Protein AF-A0A7S1LMQ5-F1 (afdb_monomer_lite)

Radius of gyration: 25.37 Å; chains: 1; bounding box: 53×49×95 Å

InterPro domains:
  IPR012317 Poly(ADP-ribose) polymerase, catalytic domain [PF00644] (35-179)

pLDDT: mean 70.37, std 22.54, range [26.98, 98.19]

Organism: Neobodo designis (NCBI:txid312471)

Secondary structure (DSSP, 8-state):
-PPPPPHHHHHHHHHHHHSSPPPPPEEEEPPTTSHHHHHHHHHHHSS---TT-EEEEEEEEEEEE-HHHHHHHHHHHHHHGGG--EEEEEEE-TTHHHHHHS--B-TT-B-TTSSBP--SBEEEETTEEEEEEES-HHHHHHHHHTT-SS--SEEEEEEEEEE--SEEE--S--TT--HHHHHHTTT--EEEE--TT--EEEES-GGGEEEEEEEEEEEEE---HHHHHHHHHHS-SSSS-S--PPP-SHHHHHHHHHHHHHTHHHHS-SS-TTS-SS-SSSSTTTTS-PPP------

Structure (mmCIF, N/CA/C/O backbone):
data_AF-A0A7S1LMQ5-F1
#
_entry.id   AF-A0A7S1LMQ5-F1
#
loop_
_atom_site.group_PDB
_atom_site.id
_atom_site.type_symbol
_atom_site.label_atom_id
_atom_site.label_alt_id
_atom_site.label_comp_id
_atom_site.label_asym_id
_atom_site.label_entity_id
_atom_site.label_seq_id
_atom_site.pdbx_PDB_ins_code
_atom_site.Cartn_x
_atom_site.Cartn_y
_atom_site.Cartn_z
_atom_site.occupancy
_atom_site.B_iso_or_equiv
_atom_site.auth_seq_id
_atom_site.auth_comp_id
_atom_site.auth_asym_id
_atom_site.auth_atom_id
_atom_site.pdbx_PDB_model_num
ATOM 1 N N . PRO A 1 1 ? -25.840 6.353 41.356 1.00 46.09 1 PRO A N 1
ATOM 2 C CA . PRO A 1 1 ? -24.401 6.680 41.516 1.00 46.09 1 PRO A CA 1
ATOM 3 C C . PRO A 1 1 ? -23.498 5.458 41.260 1.00 46.09 1 PRO A C 1
ATOM 5 O O . PRO A 1 1 ? -23.527 4.500 42.027 1.00 46.09 1 PRO A O 1
ATOM 8 N N . ALA A 1 2 ? -22.732 5.463 40.163 1.00 43.09 2 ALA A N 1
ATOM 9 C CA . ALA A 1 2 ? -21.772 4.396 39.870 1.00 43.09 2 ALA A CA 1
ATOM 10 C C . ALA A 1 2 ? -20.616 4.442 40.887 1.00 43.09 2 ALA A C 1
ATOM 12 O O . ALA A 1 2 ? -19.969 5.480 41.045 1.00 43.09 2 ALA A O 1
ATOM 13 N N . LYS A 1 3 ? -20.386 3.337 41.612 1.00 59.78 3 LYS A N 1
ATOM 14 C CA . LYS A 1 3 ? -19.276 3.212 42.569 1.00 59.78 3 LYS A CA 1
ATOM 15 C C . LYS A 1 3 ? -17.955 3.406 41.820 1.00 59.78 3 LYS A C 1
ATOM 17 O O . LYS A 1 3 ? -17.703 2.718 40.833 1.00 59.78 3 LYS A O 1
ATOM 22 N N . ARG A 1 4 ? -17.126 4.349 42.280 1.00 60.59 4 ARG A N 1
ATOM 23 C CA . ARG A 1 4 ? -15.774 4.543 41.738 1.00 60.59 4 ARG A CA 1
ATOM 24 C C . ARG A 1 4 ? -14.973 3.249 41.942 1.00 60.59 4 ARG A C 1
ATOM 26 O O . ARG A 1 4 ? -15.054 2.680 43.032 1.00 60.59 4 ARG A O 1
ATOM 33 N N . PRO A 1 5 ? -14.238 2.772 40.925 1.00 61.25 5 PRO A N 1
ATOM 34 C CA . PRO A 1 5 ? -13.405 1.587 41.072 1.00 61.25 5 PRO A CA 1
ATOM 35 C C . PRO A 1 5 ? -12.338 1.834 42.141 1.00 61.25 5 PRO A C 1
ATOM 37 O O . PRO A 1 5 ? -11.784 2.931 42.239 1.00 61.25 5 PRO A O 1
ATOM 40 N N . THR A 1 6 ? -12.079 0.816 42.959 1.00 84.38 6 THR A N 1
ATOM 41 C CA . THR A 1 6 ? -11.032 0.869 43.977 1.00 84.38 6 THR A CA 1
ATOM 42 C C . THR A 1 6 ? -9.658 0.911 43.312 1.00 84.38 6 THR A C 1
ATOM 44 O O . THR A 1 6 ? -9.452 0.380 42.220 1.00 84.38 6 THR A O 1
ATOM 47 N N . MET A 1 7 ? -8.708 1.556 43.982 1.00 65.44 7 MET A N 1
ATOM 48 C CA . MET A 1 7 ? -7.317 1.702 43.539 1.00 65.44 7 MET A CA 1
ATOM 49 C C . MET A 1 7 ? -6.667 0.331 43.248 1.00 65.44 7 MET A C 1
ATOM 51 O O . MET A 1 7 ? -5.965 0.174 42.253 1.00 65.44 7 MET A O 1
ATOM 55 N N . GLU A 1 8 ? -7.013 -0.697 44.031 1.00 69.38 8 GLU A N 1
ATOM 56 C CA . GLU A 1 8 ? -6.634 -2.098 43.784 1.00 69.38 8 GLU A CA 1
ATOM 57 C C . GLU A 1 8 ? -7.205 -2.672 42.484 1.00 69.38 8 GLU A C 1
ATOM 59 O O . GLU A 1 8 ? -6.487 -3.353 41.761 1.00 69.38 8 GLU A O 1
ATOM 64 N N . ALA A 1 9 ? -8.463 -2.380 42.137 1.00 72.12 9 ALA A N 1
ATOM 65 C CA . ALA A 1 9 ? -9.062 -2.850 40.886 1.00 72.12 9 ALA A CA 1
ATOM 66 C C . ALA A 1 9 ? -8.425 -2.184 39.652 1.00 72.12 9 ALA A C 1
ATOM 68 O O . ALA A 1 9 ? -8.357 -2.786 38.577 1.00 72.12 9 ALA A O 1
ATOM 69 N N . VAL A 1 10 ? -7.939 -0.947 39.806 1.00 69.88 10 VAL A N 1
ATOM 70 C CA . VAL A 1 10 ? -7.162 -0.244 38.776 1.00 69.88 10 VAL A CA 1
ATOM 71 C C . VAL A 1 10 ? -5.779 -0.878 38.632 1.00 69.88 10 VAL A C 1
ATOM 73 O O . VAL A 1 10 ? -5.380 -1.204 37.515 1.00 69.88 10 VAL A O 1
ATOM 76 N N . LEU A 1 11 ? -5.086 -1.127 39.745 1.00 59.28 11 LEU A N 1
ATOM 77 C CA . LEU A 1 11 ? -3.779 -1.786 39.761 1.00 59.28 11 LEU A CA 1
ATOM 78 C C . LEU A 1 11 ? -3.842 -3.200 39.176 1.00 59.28 11 LEU A C 1
ATOM 80 O O . LEU A 1 11 ? -3.082 -3.492 38.266 1.00 59.28 11 LEU A O 1
ATOM 84 N N . LEU A 1 12 ? -4.802 -4.037 39.576 1.00 60.75 12 LEU A N 1
ATOM 85 C CA . LEU A 1 12 ? -4.991 -5.385 39.019 1.00 60.75 12 LEU A CA 1
ATOM 86 C C . LEU A 1 12 ? -5.234 -5.381 37.503 1.00 60.75 12 LEU A C 1
ATOM 88 O O . LEU A 1 12 ? -4.709 -6.241 36.798 1.00 60.75 12 LEU A O 1
ATOM 92 N N . ARG A 1 13 ? -5.980 -4.400 36.976 1.00 59.75 13 ARG A N 1
ATOM 93 C CA . ARG A 1 13 ? -6.154 -4.232 35.523 1.00 59.75 13 ARG A CA 1
ATOM 94 C C . ARG A 1 13 ? -4.865 -3.808 34.827 1.00 59.75 13 ARG A C 1
ATOM 96 O O . ARG A 1 13 ? -4.583 -4.310 33.744 1.00 59.75 13 ARG A O 1
ATOM 103 N N . LEU A 1 14 ? -4.091 -2.909 35.428 1.00 52.38 14 LEU A N 1
ATOM 104 C CA . LEU A 1 14 ? -2.810 -2.467 34.874 1.00 52.38 14 LEU A CA 1
ATOM 105 C C . LEU A 1 14 ? -1.768 -3.594 34.895 1.00 52.38 14 LEU A C 1
ATOM 107 O O . LEU A 1 14 ? -1.057 -3.772 33.911 1.00 52.38 14 LEU A O 1
ATOM 111 N N . THR A 1 15 ? -1.731 -4.413 35.948 1.00 53.62 15 THR A N 1
ATOM 112 C CA . THR A 1 15 ? -0.834 -5.575 36.041 1.00 53.62 15 THR A CA 1
ATOM 113 C C . THR A 1 15 ? -1.250 -6.695 35.080 1.00 53.62 15 THR A C 1
ATOM 115 O O . THR A 1 15 ? -0.391 -7.310 34.454 1.00 53.62 15 THR A O 1
ATOM 118 N N . ALA A 1 16 ? -2.557 -6.913 34.877 1.00 54.41 16 ALA A N 1
ATOM 119 C CA . ALA A 1 16 ? -3.065 -7.840 33.859 1.00 54.41 16 ALA A CA 1
ATOM 120 C C . ALA A 1 16 ? -2.738 -7.384 32.422 1.00 54.41 16 ALA A C 1
ATOM 122 O O . ALA A 1 16 ? -2.493 -8.220 31.556 1.00 54.41 16 ALA A O 1
ATOM 123 N N . LEU A 1 17 ? -2.678 -6.070 32.176 1.00 53.47 17 LEU A N 1
ATOM 124 C CA . LEU A 1 17 ? -2.230 -5.487 30.904 1.00 53.47 17 LEU A CA 1
ATOM 125 C C . LEU A 1 17 ? -0.699 -5.520 30.736 1.00 53.47 17 LEU A C 1
ATOM 127 O O . LEU A 1 17 ? -0.212 -5.583 29.611 1.00 53.47 17 LEU A O 1
ATOM 131 N N . ALA A 1 18 ? 0.063 -5.501 31.833 1.00 48.66 18 ALA A N 1
ATOM 132 C CA . ALA A 1 18 ? 1.525 -5.566 31.813 1.00 48.66 18 ALA A CA 1
ATOM 133 C C . ALA A 1 18 ? 2.074 -6.989 31.574 1.00 48.66 18 ALA A C 1
ATOM 135 O O . ALA A 1 18 ? 3.212 -7.137 31.135 1.00 48.66 18 ALA A O 1
ATOM 136 N N . GLY A 1 19 ? 1.274 -8.030 31.841 1.00 44.53 19 GLY A N 1
ATOM 137 C CA . GLY A 1 19 ? 1.645 -9.439 31.645 1.00 44.53 19 GLY A CA 1
ATOM 138 C C . GLY A 1 19 ? 1.408 -9.990 30.233 1.00 44.53 19 GLY A C 1
ATOM 139 O O . GLY A 1 19 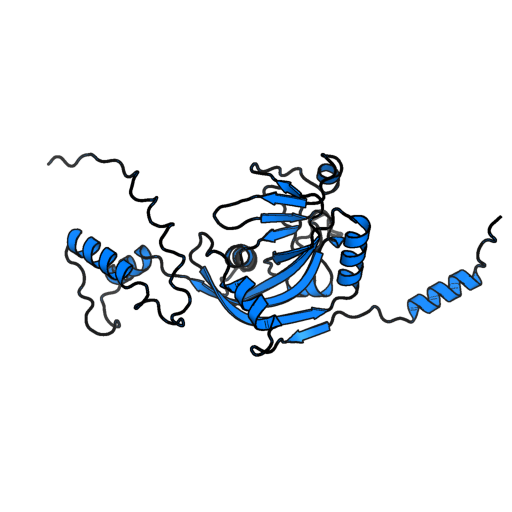? 1.913 -11.059 29.897 1.00 44.53 19 GLY A O 1
ATOM 140 N N . THR A 1 20 ? 0.668 -9.281 29.379 1.00 52.53 20 THR A N 1
ATOM 141 C CA . THR A 1 20 ? 0.513 -9.661 27.971 1.00 52.53 20 THR A CA 1
ATOM 142 C C . THR A 1 20 ? 1.670 -9.076 27.174 1.00 52.53 20 THR A C 1
ATOM 144 O O . THR A 1 20 ? 1.696 -7.868 26.938 1.00 52.53 20 THR A O 1
ATOM 147 N N . GLN A 1 21 ? 2.630 -9.910 26.748 1.00 53.22 21 GLN A N 1
ATOM 148 C CA . GLN A 1 21 ? 3.573 -9.510 25.697 1.00 53.22 21 GLN A CA 1
ATOM 149 C C . GLN A 1 21 ? 2.766 -8.873 24.563 1.00 53.22 21 GLN A C 1
ATOM 151 O O . GLN A 1 21 ? 1.827 -9.489 24.054 1.00 53.22 21 GLN A O 1
ATOM 156 N N . ALA A 1 22 ? 3.100 -7.628 24.213 1.00 59.66 22 ALA A N 1
ATOM 157 C CA . ALA A 1 22 ? 2.435 -6.932 23.125 1.00 59.66 22 ALA A CA 1
ATOM 158 C C . ALA A 1 22 ? 2.446 -7.845 21.887 1.00 59.66 22 ALA A C 1
ATOM 160 O O . ALA A 1 22 ? 3.495 -8.415 21.564 1.00 59.66 22 ALA A O 1
ATOM 161 N N . PRO A 1 23 ? 1.295 -8.044 21.229 1.00 71.56 23 PRO A N 1
ATOM 162 C CA . PRO A 1 23 ? 1.184 -9.063 20.204 1.00 71.56 23 PRO A CA 1
ATOM 163 C C . PRO A 1 23 ? 2.127 -8.707 19.043 1.00 71.56 23 PRO A C 1
ATOM 165 O O . PRO A 1 23 ? 2.087 -7.604 18.494 1.00 71.56 23 PRO A O 1
ATOM 168 N N . LYS A 1 24 ? 3.055 -9.624 18.751 1.00 87.06 24 LYS A N 1
ATOM 169 C CA . LYS A 1 24 ? 4.201 -9.396 17.863 1.00 87.06 24 LYS A CA 1
ATOM 170 C C . LYS A 1 24 ? 3.791 -9.571 16.402 1.00 87.06 24 LYS A C 1
ATOM 172 O O . LYS A 1 24 ? 3.117 -10.539 16.066 1.00 87.06 24 LYS A O 1
ATOM 177 N N . THR A 1 25 ? 4.254 -8.675 15.532 1.00 91.94 25 THR A N 1
ATOM 178 C CA . THR A 1 25 ? 4.094 -8.820 14.079 1.00 91.94 25 THR A CA 1
ATOM 179 C C . THR A 1 25 ? 4.784 -10.088 13.589 1.00 91.94 25 THR A C 1
ATOM 181 O O . THR A 1 25 ? 5.962 -10.309 13.894 1.00 91.94 25 THR A O 1
ATOM 184 N N . THR A 1 26 ? 4.070 -10.901 12.814 1.00 94.69 26 THR A N 1
ATOM 185 C CA . THR A 1 26 ? 4.614 -12.118 12.201 1.00 94.69 26 THR A CA 1
ATOM 186 C C . THR A 1 26 ? 4.707 -11.984 10.686 1.00 94.69 26 THR A C 1
ATOM 188 O O . THR A 1 26 ? 4.007 -11.180 10.064 1.00 94.69 26 THR A O 1
ATOM 191 N N . PHE A 1 27 ? 5.620 -12.761 10.108 1.00 93.88 27 PHE A N 1
ATOM 192 C CA . PHE A 1 27 ? 5.926 -12.760 8.687 1.00 93.88 27 PHE A CA 1
ATOM 193 C C . PHE A 1 27 ? 5.977 -14.197 8.179 1.00 93.88 27 PHE A C 1
ATOM 195 O O . PHE A 1 27 ? 6.671 -15.029 8.767 1.00 93.88 27 PHE A O 1
ATOM 202 N N . SER A 1 28 ? 5.288 -14.486 7.079 1.00 93.06 28 SER A N 1
ATOM 203 C CA . SER A 1 28 ? 5.320 -15.802 6.436 1.00 93.06 28 SER A CA 1
ATOM 204 C C . SER A 1 28 ? 5.440 -15.664 4.923 1.00 93.06 28 SER A C 1
ATOM 206 O O . SER A 1 28 ? 4.815 -14.801 4.314 1.00 93.06 28 SER A O 1
ATOM 208 N N . MET A 1 29 ? 6.282 -16.484 4.299 1.00 94.56 29 MET A N 1
ATOM 209 C CA . MET A 1 29 ? 6.398 -16.503 2.840 1.00 94.56 29 MET A CA 1
ATOM 210 C C . MET A 1 29 ? 5.205 -17.240 2.238 1.00 94.56 29 MET A C 1
ATOM 212 O O . MET A 1 29 ? 4.867 -18.328 2.698 1.00 94.56 29 MET A O 1
ATOM 216 N N . LEU A 1 30 ? 4.596 -16.655 1.208 1.00 85.94 30 LEU A N 1
ATOM 217 C CA . LEU A 1 30 ? 3.584 -17.334 0.405 1.00 85.94 30 LEU A CA 1
ATOM 218 C C . LEU A 1 30 ? 4.258 -18.247 -0.621 1.00 85.94 30 LEU A C 1
ATOM 220 O O . LEU A 1 30 ? 5.256 -17.862 -1.241 1.00 85.94 30 LEU A O 1
ATOM 224 N N . SER A 1 31 ? 3.691 -19.435 -0.821 1.00 91.06 31 SER A N 1
ATOM 225 C CA . SER A 1 31 ? 4.121 -20.338 -1.883 1.00 91.06 31 SER A CA 1
ATOM 226 C C . SER A 1 31 ? 3.577 -19.854 -3.231 1.00 91.06 31 SER A C 1
ATOM 228 O O . SER A 1 31 ? 2.415 -19.455 -3.306 1.00 91.06 31 SER A O 1
ATOM 230 N N . PRO A 1 32 ? 4.341 -19.954 -4.334 1.00 89.12 32 PRO A N 1
ATOM 231 C CA . PRO A 1 32 ? 3.824 -19.684 -5.678 1.00 89.12 32 PRO A CA 1
ATOM 232 C C . PRO A 1 32 ? 2.610 -20.537 -6.082 1.00 89.12 32 PRO A C 1
ATOM 234 O O . PRO A 1 32 ? 1.878 -20.160 -6.993 1.00 89.12 32 PRO A O 1
ATOM 237 N N . SER A 1 33 ? 2.394 -21.681 -5.421 1.00 87.62 33 SER A N 1
ATOM 238 C CA . SER A 1 33 ? 1.212 -22.531 -5.615 1.00 87.62 33 SER A CA 1
ATOM 239 C C . SER A 1 33 ? -0.051 -22.005 -4.924 1.00 87.62 33 SER A C 1
ATOM 241 O O . SER A 1 33 ? -1.139 -22.508 -5.198 1.00 87.62 33 SER A O 1
ATOM 243 N N . ASP A 1 34 ? 0.072 -21.037 -4.013 1.00 93.12 34 ASP A N 1
ATOM 244 C CA . ASP A 1 34 ? -1.056 -20.524 -3.239 1.00 93.12 34 ASP A CA 1
ATOM 245 C C . ASP A 1 34 ? -1.931 -19.613 -4.108 1.00 93.12 34 ASP A C 1
ATOM 247 O O . ASP A 1 34 ? -1.443 -18.723 -4.809 1.00 93.12 34 ASP A O 1
ATOM 251 N N . ALA A 1 35 ? -3.254 -19.767 -4.016 1.00 95.00 35 ALA A N 1
ATOM 252 C CA . ALA A 1 35 ? -4.190 -18.895 -4.731 1.00 95.00 35 ALA A CA 1
ATOM 253 C C . ALA A 1 35 ? -4.004 -17.411 -4.348 1.00 95.00 35 ALA A C 1
ATOM 255 O O . ALA A 1 35 ? -4.074 -16.531 -5.206 1.00 95.00 35 ALA A O 1
ATOM 256 N N . GLU A 1 36 ? -3.692 -17.154 -3.072 1.00 95.38 36 GLU A N 1
ATOM 257 C CA . GLU A 1 36 ? -3.373 -15.825 -2.535 1.00 95.38 36 GLU A CA 1
ATOM 258 C C . GLU A 1 36 ? -2.120 -15.232 -3.206 1.00 95.38 36 GLU A C 1
ATOM 260 O O . GLU A 1 36 ? -2.108 -14.052 -3.557 1.00 95.38 36 GLU A O 1
ATOM 265 N N . TYR A 1 37 ? -1.091 -16.050 -3.470 1.00 94.00 37 TYR A N 1
ATOM 266 C CA . TYR A 1 37 ? 0.090 -15.614 -4.219 1.00 94.00 37 TYR A CA 1
ATOM 267 C C . TYR A 1 37 ? -0.288 -15.214 -5.647 1.00 94.00 37 TYR A C 1
ATOM 269 O O . TYR A 1 37 ? 0.108 -14.144 -6.109 1.00 94.00 37 TYR A O 1
ATOM 277 N N . ALA A 1 38 ? -1.069 -16.043 -6.347 1.00 91.62 38 ALA A N 1
ATOM 278 C CA . ALA A 1 38 ? -1.467 -15.782 -7.730 1.00 91.62 38 ALA A CA 1
ATOM 279 C C . ALA A 1 38 ? -2.306 -14.497 -7.872 1.00 91.62 38 ALA A C 1
ATOM 281 O O . ALA A 1 38 ? -2.113 -13.732 -8.819 1.00 91.62 38 ALA A O 1
ATOM 282 N N . GLU A 1 39 ? -3.209 -14.229 -6.925 1.00 93.88 39 GLU A N 1
ATOM 283 C CA . GLU A 1 39 ? -3.986 -12.984 -6.874 1.00 93.88 39 GLU A CA 1
ATOM 284 C C . GLU A 1 39 ? -3.075 -11.761 -6.713 1.00 93.88 39 GLU A C 1
ATOM 286 O O . GLU A 1 39 ? -3.154 -10.818 -7.503 1.00 93.88 39 GLU A O 1
ATOM 291 N N . LEU A 1 40 ? -2.169 -11.789 -5.732 1.00 93.56 40 LEU A N 1
ATOM 292 C CA . LEU A 1 40 ? -1.247 -10.683 -5.466 1.00 93.56 40 LEU A CA 1
ATOM 293 C C . LEU A 1 40 ? -0.258 -10.476 -6.611 1.00 93.56 40 LEU A C 1
ATOM 295 O O . LEU A 1 40 ? 0.055 -9.340 -6.965 1.00 93.56 40 LEU A O 1
ATOM 299 N N . HIS A 1 41 ? 0.197 -11.562 -7.231 1.00 91.19 41 HIS A N 1
ATOM 300 C CA . HIS A 1 41 ? 1.031 -11.494 -8.417 1.00 91.19 41 HIS A CA 1
ATOM 301 C C . HIS A 1 41 ? 0.294 -10.793 -9.566 1.00 91.19 41 HIS A C 1
ATOM 303 O O . HIS A 1 41 ? 0.865 -9.897 -10.184 1.00 91.19 41 HIS A O 1
ATOM 309 N N . ARG A 1 42 ? -0.985 -11.116 -9.822 1.00 90.31 42 ARG A N 1
ATOM 310 C CA . ARG A 1 42 ? -1.794 -10.386 -10.817 1.00 90.31 42 ARG A CA 1
ATOM 311 C C . ARG A 1 42 ? -2.009 -8.926 -10.437 1.00 90.31 42 ARG A C 1
ATOM 313 O O . ARG A 1 42 ? -1.905 -8.076 -11.309 1.00 90.31 42 ARG A O 1
ATOM 320 N N . LEU A 1 43 ? -2.260 -8.617 -9.167 1.00 89.81 43 LEU A N 1
ATOM 321 C CA . LEU A 1 43 ? -2.402 -7.231 -8.710 1.00 89.81 43 LEU A CA 1
ATOM 322 C C . LEU A 1 43 ? -1.134 -6.408 -8.999 1.00 89.81 43 LEU A C 1
ATOM 324 O O . LEU A 1 43 ? -1.218 -5.255 -9.414 1.00 89.81 43 LEU A O 1
ATOM 328 N N . VAL A 1 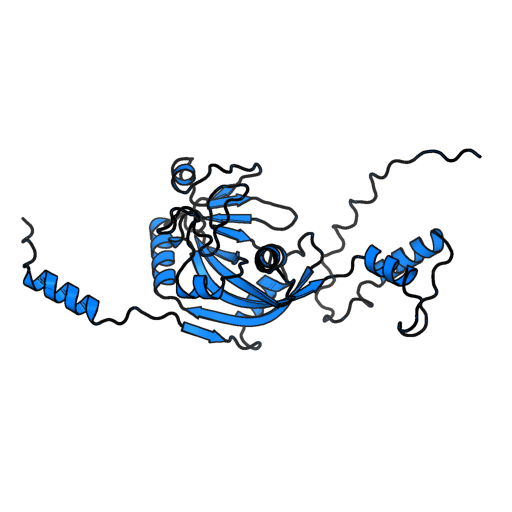44 ? 0.043 -6.999 -8.782 1.00 88.44 44 VAL A N 1
ATOM 329 C CA . VAL A 1 44 ? 1.333 -6.313 -8.937 1.00 88.44 44 VAL A CA 1
ATOM 330 C C . VAL A 1 44 ? 1.796 -6.268 -10.395 1.00 88.44 44 VAL A C 1
ATOM 332 O O . VAL A 1 44 ? 2.340 -5.259 -10.832 1.00 88.44 44 VAL A O 1
ATOM 335 N N . VAL A 1 45 ? 1.605 -7.344 -11.159 1.00 84.56 45 VAL A N 1
ATOM 336 C CA . VAL A 1 45 ? 2.119 -7.459 -12.536 1.00 84.56 45 VAL A CA 1
ATOM 337 C C . VAL A 1 45 ? 1.085 -7.045 -13.581 1.00 84.56 45 VAL A C 1
ATOM 339 O O . VAL A 1 45 ? 1.459 -6.461 -14.592 1.00 84.56 45 VAL A O 1
ATOM 342 N N . GLY A 1 46 ? -0.198 -7.310 -13.334 1.00 70.38 46 GLY A N 1
ATOM 343 C CA . GLY A 1 46 ? -1.308 -7.029 -14.251 1.00 70.38 46 GLY A CA 1
ATOM 344 C C . GLY A 1 46 ? -1.841 -5.595 -14.188 1.00 70.38 46 GLY A C 1
ATOM 345 O O . GLY A 1 46 ? -2.764 -5.252 -14.921 1.00 70.38 46 GLY A O 1
ATOM 346 N N . GLY A 1 47 ? -1.286 -4.744 -13.320 1.00 64.06 47 GLY A N 1
ATOM 347 C CA . GLY A 1 47 ? -1.592 -3.315 -13.326 1.00 64.06 47 GLY A CA 1
ATOM 348 C C . GLY A 1 47 ? -1.140 -2.644 -14.629 1.00 64.06 47 GLY A C 1
ATOM 349 O O . GLY A 1 47 ? -0.200 -3.097 -15.282 1.00 64.06 47 GLY A O 1
ATOM 350 N N . ARG A 1 48 ? -1.782 -1.526 -14.999 1.00 61.06 48 ARG A N 1
ATOM 351 C CA . ARG A 1 48 ? -1.358 -0.718 -16.155 1.00 61.06 48 ARG A CA 1
ATOM 352 C C . ARG A 1 48 ? 0.134 -0.390 -16.043 1.00 61.06 48 ARG A C 1
ATOM 354 O O . ARG A 1 48 ? 0.588 0.084 -15.000 1.00 61.06 48 ARG A O 1
ATOM 361 N N . LEU A 1 49 ? 0.881 -0.615 -17.125 1.00 59.56 49 LEU A N 1
ATOM 362 C CA . LEU A 1 49 ? 2.264 -0.157 -17.243 1.00 59.56 49 LEU A CA 1
ATOM 363 C C . LEU A 1 49 ? 2.273 1.372 -17.130 1.00 59.56 49 LEU A C 1
ATOM 365 O O . LEU A 1 49 ? 1.833 2.062 -18.045 1.00 59.56 49 LEU A O 1
ATOM 369 N N . ALA A 1 50 ? 2.750 1.900 -16.001 1.00 54.56 50 ALA A N 1
ATOM 370 C CA . ALA A 1 50 ? 2.915 3.344 -15.844 1.00 54.56 50 ALA A CA 1
ATOM 371 C C . ALA A 1 50 ? 3.973 3.886 -16.825 1.00 54.56 50 ALA A C 1
ATOM 373 O O . ALA A 1 50 ? 4.850 3.148 -17.286 1.00 54.56 50 ALA A O 1
ATOM 374 N N . GLU A 1 51 ? 3.918 5.198 -17.064 1.00 54.06 51 GLU A N 1
ATOM 375 C CA . GLU A 1 51 ? 4.641 6.026 -18.054 1.00 54.06 51 GLU A CA 1
ATOM 376 C C . GLU A 1 51 ? 6.163 5.808 -18.209 1.00 54.06 51 GLU A C 1
ATOM 378 O O . GLU A 1 51 ? 6.776 6.326 -19.140 1.00 54.06 51 GLU A O 1
ATOM 383 N N . HIS A 1 52 ? 6.813 5.042 -17.335 1.00 59.91 52 HIS A N 1
ATOM 384 C CA . HIS A 1 52 ? 8.273 5.050 -17.179 1.00 59.91 52 HIS A CA 1
ATOM 385 C C . HIS A 1 52 ? 8.983 3.830 -17.764 1.00 59.91 52 HIS A C 1
ATOM 387 O O . HIS A 1 52 ? 10.183 3.657 -17.543 1.00 59.91 52 HIS A O 1
ATOM 393 N N . GLY A 1 53 ? 8.259 2.968 -18.486 1.00 66.62 53 GLY A N 1
ATOM 394 C CA . GLY A 1 53 ? 8.853 1.828 -19.184 1.00 66.62 53 GLY A CA 1
ATOM 395 C C . GLY A 1 53 ? 9.587 0.873 -18.241 1.00 66.62 53 GLY A C 1
ATOM 396 O O . GLY A 1 53 ? 10.636 0.345 -18.596 1.00 66.62 53 GLY A O 1
ATOM 397 N N . ILE A 1 54 ? 9.080 0.673 -17.022 1.00 74.62 54 ILE A N 1
ATOM 398 C CA . ILE A 1 54 ? 9.612 -0.329 -16.094 1.00 74.62 54 ILE A CA 1
ATOM 399 C C . ILE A 1 54 ? 8.632 -1.482 -15.957 1.00 74.62 54 ILE A C 1
ATOM 401 O O . ILE A 1 54 ? 7.430 -1.287 -15.793 1.00 74.62 54 ILE A O 1
ATOM 405 N N . ARG A 1 55 ? 9.172 -2.694 -15.990 1.00 78.44 55 ARG A N 1
ATOM 406 C CA . ARG A 1 55 ? 8.447 -3.920 -15.698 1.00 78.44 55 ARG A CA 1
ATOM 407 C C . ARG A 1 55 ? 8.838 -4.427 -14.320 1.00 78.44 55 ARG A C 1
ATOM 409 O O . ARG A 1 55 ? 10.025 -4.488 -13.996 1.00 78.44 55 ARG A O 1
ATOM 416 N N . ILE A 1 56 ? 7.837 -4.798 -13.531 1.00 84.62 56 ILE A N 1
ATOM 417 C CA . ILE A 1 56 ? 8.015 -5.419 -12.221 1.00 84.62 56 ILE A CA 1
ATOM 418 C C . ILE A 1 56 ? 8.098 -6.931 -12.414 1.00 84.62 56 ILE A C 1
ATOM 420 O O . ILE A 1 56 ? 7.220 -7.526 -13.033 1.00 84.62 56 ILE A O 1
ATOM 424 N N . ASN A 1 57 ? 9.149 -7.552 -11.884 1.00 84.06 57 ASN A N 1
ATOM 425 C CA . ASN A 1 57 ? 9.235 -9.002 -11.766 1.00 84.06 57 ASN A CA 1
ATOM 426 C C . ASN A 1 57 ? 9.224 -9.352 -10.281 1.00 84.06 57 ASN A C 1
ATOM 428 O O . ASN A 1 57 ? 10.143 -8.968 -9.552 1.00 84.06 57 ASN A O 1
ATOM 432 N N . VAL A 1 58 ? 8.187 -10.058 -9.842 1.00 86.88 58 VAL A N 1
ATOM 433 C CA . VAL A 1 58 ? 8.044 -10.498 -8.453 1.00 86.88 58 VAL A CA 1
ATOM 434 C C . VAL A 1 58 ? 9.066 -11.597 -8.167 1.00 86.88 58 VAL A C 1
ATOM 436 O O . VAL A 1 58 ? 9.225 -12.531 -8.947 1.00 86.88 58 VAL A O 1
ATOM 439 N N . LEU A 1 59 ? 9.782 -11.457 -7.056 1.00 86.25 59 LEU A N 1
ATOM 440 C CA . LEU A 1 59 ? 10.764 -12.425 -6.564 1.00 86.25 59 LEU A CA 1
ATOM 441 C C . LEU A 1 59 ? 10.192 -13.262 -5.419 1.00 86.25 59 LEU A C 1
ATOM 443 O O . LEU A 1 59 ? 10.536 -14.428 -5.267 1.00 86.25 59 LEU A O 1
ATOM 447 N N . GLY A 1 60 ? 9.309 -12.668 -4.620 1.00 88.75 60 GLY A N 1
ATOM 448 C CA . GLY A 1 60 ? 8.665 -13.328 -3.497 1.00 88.75 60 GLY A CA 1
ATOM 449 C C . GLY A 1 60 ? 7.616 -12.431 -2.861 1.00 88.75 60 GLY A C 1
ATOM 450 O O . GLY A 1 60 ? 7.668 -11.206 -2.989 1.00 88.75 60 GLY A O 1
ATOM 451 N N . ILE A 1 61 ? 6.664 -13.053 -2.174 1.00 92.88 61 ILE A N 1
ATOM 452 C CA . ILE A 1 61 ? 5.603 -12.356 -1.452 1.00 92.88 61 ILE A CA 1
ATOM 453 C C . ILE A 1 61 ? 5.599 -12.872 -0.021 1.00 92.88 61 ILE A C 1
ATOM 455 O O . ILE A 1 61 ? 5.510 -14.076 0.215 1.00 92.88 61 ILE A O 1
ATOM 459 N N . GLN A 1 62 ? 5.703 -11.951 0.925 1.00 95.25 62 GLN A N 1
ATOM 460 C CA . GLN A 1 62 ? 5.642 -12.233 2.346 1.00 95.25 62 GLN A CA 1
ATOM 461 C C . GLN A 1 62 ? 4.355 -11.653 2.913 1.00 95.25 62 GLN A C 1
ATOM 463 O O . GLN A 1 62 ? 4.098 -10.457 2.787 1.00 95.25 62 GLN A O 1
ATOM 468 N N . LYS A 1 63 ?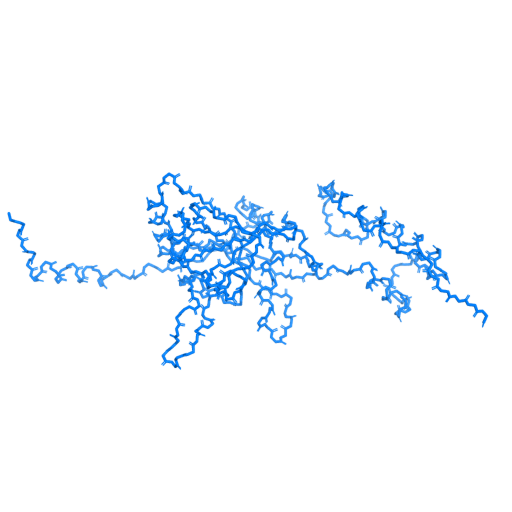 3.547 -12.497 3.542 1.00 97.56 63 LYS A N 1
ATOM 469 C CA . LYS A 1 63 ? 2.372 -12.100 4.304 1.00 97.56 63 LYS A CA 1
ATOM 470 C C . LYS A 1 63 ? 2.800 -11.499 5.634 1.00 97.56 63 LYS A C 1
ATOM 472 O O . LYS A 1 63 ? 3.711 -12.001 6.292 1.00 97.56 63 LYS A O 1
ATOM 477 N N . VAL A 1 64 ? 2.131 -10.417 6.004 1.00 96.88 64 VAL A N 1
ATOM 478 C CA . VAL A 1 64 ? 2.330 -9.678 7.246 1.00 96.88 64 VAL A CA 1
ATOM 479 C C . VAL A 1 64 ? 1.070 -9.827 8.079 1.00 96.88 64 VAL A C 1
ATOM 481 O O . VAL A 1 64 ? -0.017 -9.449 7.639 1.00 96.88 64 VAL A O 1
ATOM 484 N N . ASP A 1 65 ? 1.220 -10.342 9.295 1.00 96.75 65 ASP A N 1
ATOM 485 C CA . ASP A 1 65 ? 0.161 -10.293 10.294 1.00 96.75 65 ASP A CA 1
ATOM 486 C C . ASP A 1 65 ? 0.578 -9.373 11.438 1.00 96.75 65 ASP A C 1
ATOM 488 O O . ASP A 1 65 ? 1.436 -9.708 12.260 1.00 96.75 65 ASP A O 1
ATOM 492 N N . ASN A 1 66 ? -0.003 -8.171 11.443 1.00 96.00 66 ASN A N 1
ATOM 493 C CA . ASN A 1 66 ? 0.221 -7.157 12.461 1.00 96.00 66 ASN A CA 1
ATOM 494 C C . ASN A 1 66 ? -1.085 -6.898 13.237 1.00 96.00 66 ASN A C 1
ATOM 496 O O . ASN A 1 66 ? -1.939 -6.139 12.769 1.00 96.00 66 ASN A O 1
ATOM 500 N N . PRO A 1 67 ? -1.248 -7.472 14.439 1.00 95.19 67 PRO A N 1
ATOM 501 C CA . PRO A 1 67 ? -2.499 -7.395 15.193 1.00 95.19 67 PRO A CA 1
ATOM 502 C C . PRO A 1 67 ? -2.881 -5.963 15.587 1.00 95.19 67 PRO A C 1
ATOM 504 O O . PRO A 1 67 ? -4.067 -5.644 15.663 1.00 95.19 67 PRO A O 1
ATOM 507 N N . VAL A 1 68 ? -1.900 -5.073 15.774 1.00 93.19 68 VAL A N 1
ATOM 508 C CA . VAL A 1 68 ? -2.146 -3.659 16.095 1.00 93.19 68 VAL A CA 1
ATOM 509 C C . VAL A 1 68 ? -2.742 -2.927 14.893 1.00 93.19 68 VAL A C 1
ATOM 511 O O . VAL A 1 68 ? -3.745 -2.225 15.036 1.00 93.19 68 VAL A O 1
ATOM 514 N N . GLN A 1 69 ? -2.171 -3.114 13.699 1.00 95.25 69 GLN A N 1
ATOM 515 C CA . GLN A 1 69 ? -2.718 -2.523 12.472 1.00 95.25 69 GLN A CA 1
ATOM 516 C C . GLN A 1 69 ? -4.090 -3.117 12.130 1.00 95.25 69 GLN A C 1
ATOM 518 O O . GLN A 1 69 ? -5.001 -2.382 11.755 1.00 95.25 69 GLN A O 1
ATOM 523 N N . ASN A 1 70 ? -4.269 -4.426 12.333 1.00 96.44 70 ASN A N 1
ATOM 524 C CA . ASN A 1 70 ? -5.540 -5.116 12.105 1.00 96.44 70 ASN A CA 1
ATOM 525 C C . ASN A 1 70 ? -6.656 -4.538 12.977 1.00 96.44 70 ASN A C 1
ATOM 527 O O . ASN A 1 70 ? -7.729 -4.211 12.473 1.00 96.44 70 ASN A O 1
ATOM 531 N N . ALA A 1 71 ? -6.389 -4.377 14.276 1.00 95.94 71 ALA A N 1
ATOM 532 C CA . ALA A 1 71 ? -7.346 -3.808 15.214 1.00 95.94 71 ALA A CA 1
ATOM 533 C C . ALA A 1 71 ? -7.684 -2.348 14.873 1.00 95.94 71 ALA A C 1
ATOM 535 O O . ALA A 1 71 ? -8.849 -1.956 14.951 1.00 95.94 71 ALA A O 1
ATOM 536 N N . ALA A 1 72 ? -6.692 -1.552 14.458 1.00 95.31 72 ALA A N 1
ATOM 537 C CA . ALA A 1 72 ? -6.903 -0.164 14.049 1.00 95.31 72 ALA A CA 1
ATOM 538 C C . ALA A 1 72 ? -7.782 -0.057 12.790 1.00 95.31 72 ALA A C 1
ATOM 540 O O . ALA A 1 72 ? -8.746 0.713 12.783 1.00 95.31 72 ALA A O 1
ATOM 541 N N . LEU A 1 73 ? -7.507 -0.877 11.770 1.00 97.25 73 LEU A N 1
ATOM 542 C CA . LEU A 1 73 ? -8.297 -0.925 10.538 1.00 97.25 73 LEU A CA 1
ATOM 543 C C . LEU A 1 73 ? -9.739 -1.358 10.810 1.00 97.25 73 LEU A C 1
ATOM 545 O O . LEU A 1 73 ? -10.684 -0.754 10.300 1.00 97.25 73 LEU A O 1
ATOM 549 N N . GLU A 1 74 ? -9.922 -2.370 11.653 1.00 97.38 74 GLU A N 1
ATOM 550 C CA . GLU A 1 74 ? -11.242 -2.856 12.047 1.00 97.38 74 GLU A CA 1
ATOM 551 C C . GLU A 1 74 ? -12.026 -1.795 12.835 1.00 97.38 74 GLU A C 1
ATOM 553 O O . GLU A 1 74 ? -13.212 -1.568 12.585 1.00 97.38 74 GLU A O 1
ATOM 558 N N . ALA A 1 75 ? -11.366 -1.072 13.744 1.00 96.38 75 ALA A N 1
ATOM 559 C CA . ALA A 1 75 ? -11.973 0.056 14.447 1.00 96.38 75 ALA A CA 1
ATOM 560 C C . ALA A 1 75 ? -12.376 1.183 13.480 1.00 96.38 75 ALA A C 1
ATOM 562 O O . ALA A 1 75 ? -13.468 1.743 13.609 1.00 96.38 75 ALA A O 1
ATOM 563 N N . SER A 1 76 ? -11.540 1.488 12.481 1.00 95.19 76 SER A N 1
ATOM 564 C CA . SER A 1 76 ? -11.865 2.463 11.435 1.00 95.19 76 SER A CA 1
ATOM 565 C C . SER A 1 76 ? -13.072 2.022 10.600 1.00 95.19 76 SER A C 1
ATOM 567 O O . SER A 1 76 ? -13.992 2.809 10.386 1.00 95.19 76 SER A O 1
ATOM 569 N N . THR A 1 77 ? -13.123 0.745 10.218 1.00 96.00 77 THR A N 1
ATOM 570 C CA . THR A 1 77 ? -14.242 0.128 9.482 1.00 96.00 77 THR A CA 1
ATOM 571 C C . THR A 1 77 ? -15.556 0.312 10.245 1.00 96.00 77 THR A C 1
ATOM 573 O O . THR A 1 77 ? -16.521 0.863 9.715 1.00 96.00 77 THR A O 1
ATOM 576 N N . LYS A 1 78 ? -15.568 -0.038 11.538 1.00 96.44 78 LYS A N 1
ATOM 577 C CA . LYS A 1 78 ? -16.735 0.137 12.421 1.00 96.44 78 LYS A CA 1
ATOM 578 C C . LYS A 1 78 ? -17.149 1.601 12.563 1.00 96.44 78 LYS A C 1
ATOM 580 O O . LYS A 1 78 ? -18.335 1.909 12.520 1.00 96.44 78 LYS A O 1
ATOM 585 N N . ARG A 1 79 ? -16.180 2.512 12.702 1.00 93.75 79 ARG A N 1
ATOM 586 C CA . ARG A 1 79 ? -16.412 3.963 12.805 1.00 93.75 79 ARG A CA 1
ATOM 587 C C . ARG A 1 79 ? -17.016 4.552 11.525 1.00 93.75 79 ARG A C 1
ATOM 589 O O . ARG A 1 79 ? -17.817 5.484 11.596 1.00 93.75 79 ARG A O 1
ATOM 596 N N . LEU A 1 80 ? -16.620 4.047 10.358 1.00 91.06 80 LEU A N 1
ATOM 597 C CA . LEU A 1 80 ? -17.150 4.491 9.067 1.00 91.06 80 LEU A CA 1
ATOM 598 C C . LEU A 1 80 ? -18.549 3.923 8.792 1.00 91.06 80 LEU A C 1
ATOM 600 O O . LEU A 1 80 ? -19.366 4.622 8.184 1.00 91.06 80 LEU A O 1
ATOM 604 N N . GLY A 1 81 ? -18.842 2.716 9.283 1.00 93.62 81 GLY A N 1
ATOM 605 C CA . GLY A 1 81 ? -20.154 2.081 9.173 1.00 93.62 81 GLY A CA 1
ATOM 606 C C . GLY A 1 81 ? -20.548 1.867 7.713 1.00 93.62 81 GLY A C 1
ATOM 607 O O . GLY A 1 81 ? -19.768 1.330 6.932 1.00 93.62 81 GLY A O 1
ATOM 608 N N . SER A 1 82 ? -21.726 2.354 7.317 1.00 92.19 82 SER A N 1
ATOM 609 C CA . SER A 1 82 ? -22.231 2.255 5.936 1.00 92.19 82 SER A CA 1
ATOM 610 C C . SER A 1 82 ? -21.379 2.977 4.885 1.00 92.19 82 SER A C 1
ATOM 612 O O . SER A 1 82 ? -21.592 2.780 3.694 1.00 92.19 82 SER A O 1
ATOM 614 N N . ARG A 1 83 ? -20.420 3.809 5.307 1.00 90.06 83 ARG A N 1
ATOM 615 C CA . ARG A 1 83 ? -19.476 4.498 4.415 1.00 90.06 83 ARG A CA 1
ATOM 616 C C . ARG A 1 83 ? -18.185 3.715 4.196 1.00 90.06 83 ARG A C 1
ATOM 618 O O . ARG A 1 83 ? -17.335 4.180 3.447 1.00 90.06 83 ARG A O 1
ATOM 625 N N . SER A 1 84 ? -17.986 2.595 4.894 1.00 92.25 84 SER A N 1
ATOM 626 C CA . SER A 1 84 ? -16.785 1.776 4.728 1.00 92.25 84 SER A CA 1
ATOM 627 C C . SER A 1 84 ? -16.650 1.326 3.274 1.00 92.25 84 SER A C 1
ATOM 629 O O . SER A 1 84 ? -17.611 0.917 2.628 1.00 92.25 84 SER A O 1
ATOM 631 N N . SER A 1 85 ? -15.431 1.443 2.760 1.00 95.00 85 SER A N 1
ATOM 632 C CA . SER A 1 85 ? -15.078 1.067 1.397 1.00 95.00 85 SER A CA 1
ATOM 633 C C . SER A 1 85 ? -13.632 0.603 1.423 1.00 95.00 85 SER A C 1
ATOM 635 O O . SER A 1 85 ? -12.706 1.391 1.193 1.00 95.00 85 SER A O 1
ATOM 637 N N . ARG A 1 86 ? -13.445 -0.680 1.740 1.00 96.12 86 ARG A N 1
ATOM 638 C CA . ARG A 1 86 ? -12.126 -1.304 1.780 1.00 96.12 86 ARG A CA 1
ATOM 639 C C . ARG A 1 86 ? -11.596 -1.519 0.366 1.00 96.12 86 ARG A C 1
ATOM 641 O O . ARG A 1 86 ? -12.286 -2.075 -0.485 1.00 96.12 86 ARG A O 1
ATOM 648 N N . ARG A 1 87 ? -10.349 -1.125 0.123 1.00 96.06 87 ARG A N 1
ATOM 649 C CA . ARG A 1 87 ? -9.609 -1.424 -1.107 1.00 96.06 87 ARG A CA 1
ATOM 650 C C . ARG A 1 87 ? -8.217 -1.931 -0.788 1.00 96.06 87 ARG A C 1
ATOM 652 O O . ARG A 1 87 ? -7.592 -1.480 0.167 1.00 96.06 87 ARG A O 1
ATOM 659 N N . ARG A 1 88 ? -7.721 -2.835 -1.626 1.00 96.25 88 ARG A N 1
ATOM 660 C CA . ARG A 1 88 ? -6.328 -3.272 -1.601 1.00 96.25 88 ARG A CA 1
ATOM 661 C C . ARG A 1 88 ? -5.521 -2.405 -2.556 1.00 96.25 88 ARG A C 1
ATOM 663 O O . ARG A 1 88 ? -5.816 -2.365 -3.747 1.00 96.25 88 ARG A O 1
ATOM 670 N N . LEU A 1 89 ? -4.546 -1.684 -2.021 1.00 95.88 89 LEU A N 1
ATOM 671 C CA . LEU A 1 89 ? -3.741 -0.709 -2.751 1.00 95.88 89 LEU A CA 1
ATOM 672 C C . LEU A 1 89 ? -2.250 -0.953 -2.512 1.00 95.88 89 LEU A C 1
ATOM 674 O O . LEU A 1 89 ? -1.855 -1.703 -1.620 1.00 95.88 89 LEU A O 1
ATOM 678 N N . LEU A 1 90 ? -1.420 -0.318 -3.331 1.00 94.75 90 LEU A N 1
ATOM 679 C CA . LEU A 1 90 ? 0.026 -0.476 -3.339 1.00 94.75 90 LEU A CA 1
ATOM 680 C C . LEU A 1 90 ? 0.705 0.786 -2.814 1.00 94.75 90 LEU A C 1
ATOM 682 O O . LEU A 1 90 ? 0.273 1.906 -3.092 1.00 94.75 90 LEU A O 1
ATOM 686 N N . HIS A 1 91 ? 1.805 0.597 -2.094 1.00 93.00 91 HIS A N 1
ATOM 687 C CA . HIS A 1 91 ? 2.652 1.670 -1.597 1.00 93.00 91 HIS A CA 1
ATOM 688 C C . HIS A 1 91 ? 4.126 1.348 -1.841 1.00 93.00 91 HIS A C 1
ATOM 690 O O . HIS A 1 91 ? 4.564 0.217 -1.635 1.00 93.00 91 HIS A O 1
ATOM 696 N N . GLY A 1 92 ? 4.903 2.344 -2.259 1.00 88.94 92 GLY A N 1
ATOM 697 C CA . GLY A 1 92 ? 6.340 2.201 -2.460 1.00 88.94 92 GLY A CA 1
ATOM 698 C C . GLY A 1 92 ? 7.140 3.041 -1.484 1.00 88.94 92 GLY A C 1
ATOM 699 O O . GLY A 1 92 ? 6.867 4.224 -1.309 1.00 88.94 92 GLY A O 1
ATOM 700 N N . THR A 1 93 ? 8.145 2.430 -0.862 1.00 84.56 93 THR A N 1
ATOM 701 C CA . THR A 1 93 ? 9.042 3.093 0.084 1.00 84.56 93 THR A CA 1
ATOM 702 C C . THR A 1 93 ? 10.320 2.293 0.282 1.00 84.56 93 THR A C 1
ATOM 704 O O . THR A 1 93 ? 10.322 1.077 0.102 1.00 84.56 93 THR A O 1
ATOM 707 N N . ALA A 1 94 ? 11.387 2.953 0.725 1.00 81.12 94 ALA A N 1
ATOM 708 C CA . ALA A 1 94 ? 12.587 2.272 1.198 1.00 81.12 94 ALA A CA 1
ATOM 709 C C . ALA A 1 94 ? 12.417 1.618 2.584 1.00 81.12 94 ALA A C 1
ATOM 711 O O . ALA A 1 94 ? 13.131 0.670 2.893 1.00 81.12 94 ALA A O 1
ATOM 712 N N . ASN A 1 95 ? 11.441 2.049 3.394 1.00 81.44 95 ASN A N 1
ATOM 713 C CA . ASN A 1 95 ? 11.274 1.586 4.782 1.00 81.44 95 ASN A CA 1
ATOM 714 C C . ASN A 1 95 ? 10.138 0.559 4.931 1.00 81.44 95 ASN A C 1
ATOM 716 O O . ASN A 1 95 ? 9.412 0.551 5.926 1.00 81.44 95 ASN A O 1
ATOM 720 N N . ALA A 1 96 ? 9.936 -0.294 3.923 1.00 87.56 96 ALA A N 1
ATOM 721 C CA . ALA A 1 96 ? 8.758 -1.157 3.832 1.00 87.56 96 ALA A CA 1
ATOM 722 C C . ALA A 1 96 ? 8.590 -2.091 5.044 1.00 87.56 96 ALA A C 1
ATOM 724 O O . ALA A 1 96 ? 7.490 -2.241 5.579 1.00 87.56 96 ALA A O 1
ATOM 725 N N . GLU A 1 97 ? 9.691 -2.671 5.518 1.00 85.50 97 GLU A N 1
ATOM 726 C CA . GLU A 1 97 ? 9.691 -3.584 6.661 1.00 85.50 97 GLU A CA 1
ATOM 727 C C . GLU A 1 97 ? 9.391 -2.869 7.991 1.00 85.50 97 GLU A C 1
ATOM 729 O O . GLU A 1 97 ? 8.657 -3.394 8.831 1.00 85.50 97 GLU A O 1
ATOM 734 N N . GLU A 1 98 ? 9.902 -1.649 8.185 1.00 87.50 98 GLU A N 1
ATOM 735 C CA . GLU A 1 98 ? 9.623 -0.843 9.382 1.00 87.50 98 GLU A CA 1
ATOM 736 C C . GLU A 1 98 ? 8.129 -0.506 9.480 1.00 87.50 98 GLU A C 1
ATOM 738 O O . GLU A 1 98 ? 7.514 -0.632 10.544 1.00 87.50 98 GLU A O 1
ATOM 743 N N . VAL A 1 99 ? 7.527 -0.134 8.349 1.00 89.38 99 VAL A N 1
ATOM 744 C CA . VAL A 1 99 ? 6.100 0.197 8.243 1.00 89.38 99 VAL A CA 1
ATOM 745 C C . VAL A 1 99 ? 5.240 -1.041 8.501 1.00 89.38 99 VAL A C 1
ATOM 747 O O . VAL A 1 99 ? 4.228 -0.952 9.196 1.00 89.38 99 VAL A O 1
ATOM 750 N N . ALA A 1 100 ? 5.661 -2.213 8.014 1.00 92.06 100 ALA A N 1
ATOM 751 C CA . ALA A 1 100 ? 4.995 -3.485 8.291 1.00 92.06 100 ALA A CA 1
ATOM 752 C C . ALA A 1 100 ? 5.027 -3.857 9.785 1.00 92.06 100 ALA A C 1
ATOM 754 O O . ALA A 1 100 ? 4.024 -4.318 10.334 1.00 92.06 100 ALA A O 1
ATOM 755 N N . LYS A 1 101 ? 6.153 -3.625 10.473 1.00 88.44 101 LYS A N 1
ATOM 756 C CA . LYS A 1 101 ? 6.292 -3.899 11.916 1.00 88.44 101 LYS A CA 1
ATOM 757 C C . LYS A 1 101 ? 5.520 -2.910 12.781 1.00 88.44 101 LYS A C 1
ATOM 759 O O . LYS A 1 101 ? 4.945 -3.303 13.790 1.00 88.44 101 LYS A O 1
ATOM 764 N N . THR A 1 102 ? 5.512 -1.639 12.398 1.00 86.69 102 THR A N 1
ATOM 765 C CA . THR A 1 102 ? 4.917 -0.566 13.198 1.00 86.69 102 THR A CA 1
ATOM 766 C C . THR A 1 102 ? 3.558 -0.162 12.631 1.00 86.69 102 THR A C 1
ATOM 768 O O . THR A 1 102 ? 2.561 -0.822 12.918 1.00 86.69 102 THR A O 1
ATOM 771 N N . ARG A 1 103 ? 3.511 0.911 11.842 1.00 87.00 103 ARG A N 1
ATOM 772 C CA . ARG A 1 103 ? 2.378 1.423 11.063 1.00 87.00 103 ARG A CA 1
ATOM 773 C C . ARG A 1 103 ? 2.874 2.567 10.177 1.00 87.00 103 ARG A C 1
ATOM 775 O O . ARG A 1 103 ? 3.953 3.107 10.420 1.00 87.00 103 ARG A O 1
ATOM 782 N N . PHE A 1 104 ? 2.055 2.997 9.222 1.00 88.19 104 PHE A N 1
ATOM 783 C CA . PHE A 1 104 ? 2.267 4.274 8.537 1.00 88.19 104 PHE A CA 1
ATOM 784 C C . PHE A 1 104 ? 2.329 5.428 9.550 1.00 88.19 104 PHE A C 1
ATOM 786 O O . PHE A 1 104 ? 1.584 5.448 10.537 1.00 88.19 104 PHE A O 1
ATOM 793 N N . ARG A 1 105 ? 3.204 6.404 9.308 1.00 82.62 105 ARG A N 1
ATOM 794 C CA . ARG A 1 105 ? 3.264 7.647 10.084 1.00 82.62 105 ARG A CA 1
ATOM 795 C C . ARG A 1 105 ? 3.062 8.816 9.134 1.00 82.62 105 ARG A C 1
ATOM 797 O O . ARG A 1 105 ? 3.591 8.823 8.030 1.00 82.62 105 ARG A O 1
ATOM 804 N N . LEU A 1 106 ? 2.264 9.794 9.552 1.00 76.88 106 LEU A N 1
ATOM 805 C CA . LEU A 1 106 ? 2.119 11.024 8.783 1.00 76.88 106 LEU A CA 1
ATOM 806 C C . LEU A 1 106 ? 3.377 11.888 8.956 1.00 76.88 106 LEU A C 1
ATOM 808 O O . LEU A 1 106 ? 3.993 11.863 10.028 1.00 76.88 106 LEU A O 1
ATOM 812 N N . PRO A 1 107 ? 3.732 12.706 7.952 1.00 62.72 107 PRO A N 1
ATOM 813 C CA . PRO A 1 107 ? 4.942 13.517 7.943 1.00 62.72 107 PRO A CA 1
ATOM 814 C C . PRO A 1 107 ? 4.866 14.726 8.897 1.00 62.72 107 PRO A C 1
ATOM 816 O O . PRO A 1 107 ? 5.714 15.606 8.842 1.00 62.72 107 PRO A O 1
ATOM 819 N N . GLU A 1 108 ? 3.864 14.793 9.777 1.00 55.66 108 GLU A N 1
ATOM 820 C CA . GLU A 1 108 ? 3.646 15.884 10.738 1.00 55.66 108 GLU A CA 1
ATOM 821 C C . GLU A 1 108 ? 4.398 15.688 12.059 1.00 55.66 108 GLU A C 1
ATOM 823 O O . GLU A 1 108 ? 4.463 16.601 12.881 1.00 55.66 108 GLU A O 1
ATOM 828 N N . THR A 1 109 ? 4.999 14.517 12.272 1.00 50.72 109 THR A N 1
ATOM 829 C CA . THR A 1 109 ? 5.807 14.289 13.471 1.00 50.72 109 THR A CA 1
ATOM 830 C C . THR A 1 109 ? 7.181 14.899 13.234 1.00 50.72 109 THR A C 1
ATOM 832 O O . THR A 1 109 ? 7.911 14.456 12.346 1.00 50.72 109 THR A O 1
ATOM 835 N N . LYS A 1 110 ? 7.532 15.934 13.996 1.00 50.28 110 LYS A N 1
ATOM 836 C CA . LYS A 1 110 ? 8.928 16.348 14.131 1.00 50.28 110 LYS A CA 1
ATOM 837 C C . LYS A 1 110 ? 9.632 15.371 15.078 1.00 50.28 110 LYS A C 1
ATOM 839 O O . LYS A 1 110 ? 9.005 14.921 16.034 1.00 50.28 110 LYS A O 1
ATOM 844 N N . ASN A 1 111 ? 10.880 14.995 14.802 1.00 54.38 111 ASN A N 1
ATOM 845 C CA . ASN A 1 111 ? 11.703 14.280 15.785 1.00 54.38 111 ASN A CA 1
ATOM 846 C C . ASN A 1 111 ? 12.000 15.214 16.968 1.00 54.38 111 ASN A C 1
ATOM 848 O O . ASN A 1 111 ? 11.690 16.408 16.928 1.00 54.38 111 ASN A O 1
ATOM 852 N N . ASP A 1 112 ? 12.641 14.677 18.003 1.00 45.78 112 ASP A N 1
ATOM 853 C CA . ASP A 1 112 ? 13.091 15.453 19.165 1.00 45.78 112 ASP A CA 1
ATOM 854 C C . ASP A 1 112 ? 14.030 16.618 18.770 1.00 45.78 112 ASP A C 1
ATOM 856 O O . ASP A 1 112 ? 14.149 17.599 19.499 1.00 45.78 112 ASP A O 1
ATOM 860 N N . SER A 1 113 ? 14.639 16.554 17.579 1.00 50.28 113 SER A N 1
ATOM 861 C CA . SER A 1 113 ? 15.468 17.594 16.952 1.00 50.28 113 SER A CA 1
ATOM 862 C C . SER A 1 113 ? 14.686 18.656 16.154 1.00 50.28 113 SER A C 1
ATOM 864 O O . SER A 1 113 ? 15.291 19.574 15.602 1.00 50.28 113 SER A O 1
ATOM 866 N N . GLY A 1 114 ? 13.353 18.584 16.081 1.00 43.72 114 GLY A N 1
ATOM 867 C CA . GLY A 1 114 ? 12.518 19.578 15.393 1.00 43.72 114 GLY A CA 1
ATOM 868 C C . GLY A 1 114 ? 12.454 19.441 13.864 1.00 43.72 114 GLY A C 1
ATOM 869 O O . GLY A 1 114 ? 11.807 20.265 13.204 1.00 43.72 114 GLY A O 1
ATOM 870 N N . GLU A 1 115 ? 13.066 18.403 13.296 1.00 46.75 115 GLU A N 1
ATOM 871 C CA . GLU A 1 115 ? 13.016 18.068 11.873 1.00 46.75 115 GLU A CA 1
ATOM 872 C C . GLU A 1 115 ? 11.808 17.181 11.584 1.00 46.75 115 GLU A C 1
ATOM 874 O O . GLU A 1 115 ? 11.507 16.263 12.344 1.00 46.75 115 GLU A O 1
ATOM 879 N N . TYR A 1 116 ? 11.121 17.410 10.463 1.00 51.03 116 TYR A N 1
ATOM 880 C CA . TYR A 1 116 ? 10.063 16.500 10.024 1.00 51.03 116 TYR A CA 1
ATOM 881 C C . TYR A 1 116 ? 10.657 15.113 9.804 1.00 51.03 116 TYR A C 1
ATOM 883 O O . TYR A 1 116 ? 11.512 14.931 8.932 1.00 51.03 116 TYR A O 1
ATOM 891 N N . VAL A 1 117 ? 10.215 14.134 10.594 1.00 46.69 117 VAL A N 1
ATOM 892 C CA . VAL A 1 117 ? 10.742 12.785 10.457 1.00 46.69 117 VAL A CA 1
ATOM 893 C C . VAL A 1 117 ? 10.301 12.269 9.094 1.00 46.69 117 VAL A C 1
ATOM 895 O O . VAL A 1 117 ? 9.112 12.073 8.849 1.00 46.69 117 VAL A O 1
ATOM 898 N N . ARG A 1 118 ? 11.265 11.969 8.217 1.00 50.41 118 ARG A N 1
ATOM 899 C CA . ARG A 1 118 ? 11.068 11.095 7.047 1.00 50.41 118 ARG A CA 1
ATOM 900 C C . ARG A 1 118 ? 10.790 9.643 7.488 1.00 50.41 118 ARG A C 1
ATOM 902 O O . ARG A 1 118 ? 11.283 8.698 6.881 1.00 50.41 118 ARG A O 1
ATOM 909 N N . ALA A 1 119 ? 10.056 9.442 8.581 1.00 35.88 119 ALA A N 1
ATOM 910 C CA . ALA A 1 119 ? 9.735 8.125 9.099 1.00 35.88 119 ALA A CA 1
ATOM 911 C C . ALA A 1 119 ? 8.515 7.614 8.356 1.00 35.88 119 ALA A C 1
ATOM 913 O O . ALA A 1 119 ? 7.397 8.025 8.642 1.00 35.88 119 ALA A O 1
ATOM 914 N N . GLY A 1 120 ? 8.761 6.699 7.424 1.00 41.78 120 GLY A N 1
ATOM 915 C CA . GLY A 1 120 ? 7.758 5.753 6.962 1.00 41.78 120 GLY A CA 1
ATOM 916 C C . GLY A 1 120 ? 6.580 6.397 6.241 1.00 41.78 120 GLY A C 1
ATOM 917 O O . GLY A 1 120 ? 5.524 6.596 6.827 1.00 41.78 120 GLY A O 1
ATOM 918 N N . THR A 1 121 ? 6.744 6.565 4.927 1.00 50.47 121 THR A N 1
ATOM 919 C CA . THR A 1 121 ? 5.681 6.363 3.921 1.00 50.47 121 THR A CA 1
ATOM 920 C C . THR A 1 121 ? 4.674 7.470 3.614 1.00 50.47 121 THR A C 1
ATOM 922 O O . THR A 1 121 ? 4.019 7.392 2.574 1.00 50.47 121 THR A O 1
ATOM 925 N N . ALA A 1 122 ? 4.581 8.544 4.391 1.00 48.19 122 ALA A N 1
ATOM 926 C CA . ALA A 1 122 ? 3.781 9.702 3.993 1.00 48.19 122 ALA A CA 1
ATOM 927 C C . ALA A 1 122 ? 4.655 10.796 3.356 1.00 48.19 122 ALA A C 1
ATOM 929 O O . ALA A 1 122 ? 5.603 11.294 3.962 1.00 48.19 122 ALA A O 1
ATOM 930 N N . LEU A 1 123 ? 4.348 11.171 2.115 1.00 54.84 123 LEU A N 1
ATOM 931 C CA . LEU A 1 123 ? 5.060 12.220 1.386 1.00 54.84 123 LEU A CA 1
ATOM 932 C C . LEU A 1 123 ? 4.245 13.515 1.475 1.00 54.84 123 LEU A C 1
ATOM 934 O O . LEU A 1 123 ? 3.030 13.475 1.344 1.00 54.84 123 LEU A O 1
ATOM 938 N N . ARG A 1 124 ? 4.870 14.683 1.657 1.00 54.69 124 ARG A N 1
ATOM 939 C CA . ARG A 1 124 ? 4.166 15.950 1.404 1.00 54.69 124 ARG A CA 1
ATOM 940 C C . ARG A 1 124 ? 4.253 16.247 -0.088 1.00 54.69 124 ARG A C 1
ATOM 942 O O . ARG A 1 124 ? 5.213 16.862 -0.542 1.00 54.69 124 ARG A O 1
ATOM 949 N N . LEU A 1 125 ? 3.293 15.731 -0.848 1.00 66.75 125 LEU A N 1
ATOM 950 C CA . LEU A 1 125 ? 3.202 15.957 -2.293 1.00 66.75 125 LEU A CA 1
ATOM 951 C C . LEU A 1 125 ? 2.074 16.943 -2.607 1.00 66.75 125 LEU A C 1
ATOM 953 O O . LEU A 1 125 ? 1.689 17.779 -1.789 1.00 66.75 125 LEU A O 1
ATOM 957 N N . GLN A 1 126 ? 1.546 16.822 -3.820 1.00 74.19 126 GLN A N 1
ATOM 958 C CA . GLN A 1 126 ? 0.519 17.662 -4.415 1.00 74.19 126 GLN A CA 1
ATOM 959 C C . GLN A 1 126 ? -0.757 17.774 -3.570 1.00 74.19 126 GLN A C 1
ATOM 961 O O . GLN A 1 126 ? -1.454 18.763 -3.719 1.00 74.19 126 GLN A O 1
ATOM 966 N N . HIS A 1 127 ? -1.048 16.827 -2.669 1.00 76.44 127 HIS A N 1
ATOM 967 C CA . HIS A 1 127 ? -2.275 16.804 -1.860 1.00 76.44 127 HIS A CA 1
ATOM 968 C C . HIS A 1 127 ? -1.997 16.771 -0.350 1.00 76.44 127 HIS A C 1
ATOM 970 O O . HIS A 1 127 ? -2.719 16.143 0.424 1.00 76.44 127 HIS A O 1
ATOM 976 N N . GLY A 1 128 ? -0.910 17.419 0.070 1.00 80.19 128 GLY A N 1
ATOM 977 C CA . GLY A 1 128 ? -0.579 17.599 1.477 1.00 80.19 128 GLY A CA 1
ATOM 978 C C . GLY A 1 128 ? 0.041 16.366 2.129 1.00 80.19 128 GLY A C 1
ATOM 979 O O . GLY A 1 128 ? 0.630 15.509 1.461 1.00 80.19 128 GLY A O 1
ATOM 980 N N . ALA A 1 129 ? -0.031 16.336 3.457 1.00 80.69 129 ALA A N 1
ATOM 981 C CA . ALA A 1 129 ? 0.624 15.368 4.327 1.00 80.69 129 ALA A CA 1
ATOM 982 C C . ALA A 1 129 ? -0.244 14.107 4.485 1.00 80.69 129 ALA A C 1
ATOM 984 O O . ALA A 1 129 ? -1.060 14.010 5.397 1.00 80.69 129 ALA A O 1
ATOM 985 N N . ALA A 1 130 ? -0.078 13.144 3.578 1.00 87.25 130 ALA A N 1
ATOM 986 C CA . ALA A 1 130 ? -0.934 11.961 3.499 1.00 87.25 130 ALA A CA 1
ATOM 987 C C . ALA A 1 130 ? -0.141 10.681 3.234 1.00 87.25 130 ALA A C 1
ATOM 989 O O . ALA A 1 130 ? 1.004 10.717 2.783 1.00 87.25 130 ALA A O 1
ATOM 990 N N . ILE A 1 131 ? -0.785 9.539 3.454 1.00 90.81 131 ILE A N 1
ATOM 991 C CA . ILE A 1 131 ? -0.330 8.242 2.957 1.00 90.81 131 ILE A CA 1
ATOM 992 C C . ILE A 1 131 ? -0.784 8.127 1.499 1.00 90.81 131 ILE A C 1
ATOM 994 O O . ILE A 1 131 ? -1.985 8.073 1.237 1.00 90.81 131 ILE A O 1
ATOM 998 N N . TYR A 1 132 ? 0.167 8.107 0.561 1.00 90.81 132 TYR A N 1
ATOM 999 C CA . TYR A 1 132 ? -0.107 8.026 -0.879 1.00 90.81 132 TYR A CA 1
ATOM 1000 C C . TYR A 1 132 ? -0.093 6.575 -1.332 1.00 90.81 132 TYR A C 1
ATOM 1002 O O . TYR A 1 132 ? 0.910 5.882 -1.196 1.00 90.81 132 TYR A O 1
ATOM 1010 N N . LEU A 1 133 ? -1.197 6.118 -1.893 1.00 93.94 133 LEU A N 1
ATOM 1011 C CA . LEU A 1 133 ? -1.412 4.750 -2.336 1.00 93.94 133 LEU A CA 1
ATOM 1012 C C . LEU A 1 133 ? -1.789 4.761 -3.816 1.00 93.94 133 LEU A C 1
ATOM 1014 O O . LEU A 1 133 ? -2.294 5.754 -4.333 1.00 93.94 133 LEU A O 1
ATOM 1018 N N . THR A 1 134 ? -1.560 3.659 -4.515 1.00 92.62 134 THR A N 1
ATOM 1019 C CA . THR A 1 134 ? -1.882 3.547 -5.941 1.00 92.62 134 THR A CA 1
ATOM 1020 C C . THR A 1 134 ? -2.360 2.148 -6.292 1.00 92.62 134 THR A C 1
ATOM 1022 O O . THR A 1 134 ? -2.047 1.180 -5.603 1.00 92.62 134 THR A O 1
ATOM 1025 N N . SER A 1 135 ? -3.124 2.029 -7.373 1.00 91.38 135 SER A N 1
ATOM 1026 C CA . SER A 1 135 ? -3.457 0.741 -7.983 1.00 91.38 135 SER A CA 1
ATOM 1027 C C . SER A 1 135 ? -2.357 0.218 -8.919 1.00 91.38 135 SER A C 1
ATOM 1029 O O . SER A 1 135 ? -2.399 -0.946 -9.304 1.00 91.38 135 SER A O 1
ATOM 1031 N N . ALA A 1 136 ? -1.359 1.038 -9.277 1.00 88.25 136 ALA A N 1
ATOM 1032 C CA . ALA A 1 136 ? -0.325 0.689 -10.252 1.00 88.25 136 ALA A CA 1
ATOM 1033 C C . ALA A 1 136 ? 1.034 0.395 -9.588 1.00 88.25 136 ALA A C 1
ATOM 1035 O O . ALA A 1 136 ? 1.692 1.282 -9.039 1.00 88.25 136 ALA A O 1
ATOM 1036 N N . ALA A 1 137 ? 1.514 -0.848 -9.687 1.00 88.94 137 ALA A N 1
ATOM 1037 C CA . ALA A 1 137 ? 2.764 -1.268 -9.046 1.00 88.94 137 ALA A CA 1
ATOM 1038 C C . ALA A 1 137 ? 4.000 -0.536 -9.578 1.00 88.94 137 ALA A C 1
ATOM 1040 O O . ALA A 1 137 ? 4.897 -0.193 -8.812 1.00 88.94 137 ALA A O 1
ATOM 1041 N N . SER A 1 138 ? 4.040 -0.247 -10.878 1.00 83.50 138 SER A N 1
ATOM 1042 C CA . SER A 1 138 ? 5.114 0.535 -11.498 1.00 83.50 138 SER A CA 1
ATOM 1043 C C . SER A 1 138 ? 5.185 1.965 -10.961 1.00 83.50 138 SER A C 1
ATOM 1045 O O . SER A 1 138 ? 6.267 2.542 -10.910 1.00 83.50 138 SER A O 1
ATOM 1047 N N . LYS A 1 139 ? 4.055 2.538 -10.530 1.00 84.81 139 LYS A N 1
ATOM 1048 C CA . LYS A 1 139 ? 4.011 3.849 -9.875 1.00 84.81 139 LYS A CA 1
ATOM 1049 C C . LYS A 1 139 ? 4.527 3.763 -8.444 1.00 84.81 139 LYS A C 1
ATOM 1051 O O . LYS A 1 139 ? 5.401 4.536 -8.068 1.00 84.81 139 LYS A O 1
ATOM 1056 N N . ALA A 1 140 ? 4.086 2.757 -7.686 1.00 88.25 140 ALA A N 1
ATOM 1057 C CA . ALA A 1 140 ? 4.627 2.479 -6.355 1.00 88.25 140 ALA A CA 1
ATOM 1058 C C . ALA A 1 140 ? 6.154 2.266 -6.397 1.00 88.25 140 ALA A C 1
ATOM 1060 O O . ALA A 1 140 ? 6.889 2.885 -5.634 1.00 88.25 140 ALA A O 1
ATOM 1061 N N . ALA A 1 141 ? 6.659 1.472 -7.343 1.00 86.19 141 ALA A N 1
ATOM 1062 C CA . ALA A 1 141 ? 8.082 1.159 -7.467 1.00 86.19 141 ALA A CA 1
ATOM 1063 C C . ALA A 1 141 ? 8.994 2.395 -7.589 1.00 86.19 141 ALA A C 1
ATOM 1065 O O . ALA A 1 141 ? 10.127 2.356 -7.116 1.00 86.19 141 ALA A O 1
ATOM 1066 N N . GLN A 1 142 ? 8.526 3.507 -8.165 1.00 77.69 142 GLN A N 1
ATOM 1067 C CA . GLN A 1 142 ? 9.325 4.737 -8.283 1.00 77.69 142 GLN A CA 1
ATOM 1068 C C . GLN A 1 142 ? 9.746 5.294 -6.926 1.00 77.69 142 GLN A C 1
ATOM 1070 O O . GLN A 1 142 ? 10.887 5.721 -6.749 1.00 77.69 142 GLN A O 1
ATOM 1075 N N . PHE A 1 143 ? 8.836 5.249 -5.956 1.00 73.62 143 PHE A N 1
ATOM 1076 C CA . PHE A 1 143 ? 9.071 5.765 -4.613 1.00 73.62 143 PHE A CA 1
ATOM 1077 C C . PHE A 1 143 ? 10.016 4.878 -3.794 1.00 73.62 143 PHE A C 1
ATOM 1079 O O . PHE A 1 143 ? 10.549 5.328 -2.784 1.00 73.62 143 PHE A O 1
ATOM 1086 N N . VAL A 1 144 ? 10.271 3.644 -4.244 1.00 72.50 144 VAL A N 1
ATOM 1087 C CA . VAL A 1 144 ? 11.283 2.760 -3.649 1.00 72.50 144 VAL A CA 1
ATOM 1088 C C . VAL A 1 144 ? 12.694 3.216 -4.033 1.00 72.50 144 VAL A C 1
ATOM 1090 O O . VAL A 1 144 ? 13.585 3.238 -3.191 1.00 72.50 144 VAL A O 1
ATOM 1093 N N . PHE A 1 145 ? 12.897 3.626 -5.290 1.00 63.84 145 PHE A N 1
ATOM 1094 C CA . PHE A 1 145 ? 14.223 3.976 -5.821 1.00 63.84 145 PHE A CA 1
ATOM 1095 C C . PHE A 1 145 ? 14.582 5.457 -5.695 1.00 63.84 145 PHE A C 1
ATOM 1097 O O . PHE A 1 145 ? 15.747 5.818 -5.849 1.00 63.84 145 PHE A O 1
ATOM 1104 N N . ALA A 1 146 ? 13.608 6.326 -5.413 1.00 57.84 146 ALA A N 1
ATOM 1105 C CA . ALA A 1 146 ? 13.839 7.762 -5.260 1.00 57.84 146 ALA A CA 1
ATOM 1106 C C . ALA A 1 146 ? 14.785 8.115 -4.092 1.00 57.84 146 ALA A C 1
ATOM 1108 O O . ALA A 1 146 ? 15.348 9.206 -4.083 1.00 57.84 146 ALA A O 1
ATOM 1109 N N . SER A 1 147 ? 14.974 7.212 -3.122 1.00 51.28 147 SER A N 1
ATOM 1110 C CA . SER A 1 147 ? 15.858 7.413 -1.964 1.00 51.28 147 SER A CA 1
ATOM 1111 C C . SER A 1 147 ? 17.162 6.612 -2.007 1.00 51.28 147 SER A C 1
ATOM 1113 O O . SER A 1 147 ? 17.984 6.772 -1.111 1.00 51.28 147 SER A O 1
ATOM 1115 N N . SER A 1 148 ? 17.364 5.734 -2.994 1.00 48.72 148 SER A N 1
ATOM 1116 C CA . SER A 1 148 ? 18.592 4.940 -3.101 1.00 48.72 148 SER A CA 1
ATOM 1117 C C . SER A 1 148 ? 19.604 5.667 -3.989 1.00 48.72 148 SER A C 1
ATOM 1119 O O . SER A 1 148 ? 19.423 5.727 -5.206 1.00 48.72 148 SER A O 1
ATOM 1121 N N . GLU A 1 149 ? 20.682 6.189 -3.397 1.00 44.72 149 GLU A N 1
ATOM 1122 C CA . GLU A 1 149 ? 21.790 6.866 -4.102 1.00 44.72 149 GLU A CA 1
ATOM 1123 C C . GLU A 1 149 ? 22.507 5.972 -5.139 1.00 44.72 149 GLU A C 1
ATOM 1125 O O . GLU A 1 149 ? 23.231 6.461 -6.002 1.00 44.72 149 GLU A O 1
ATOM 1130 N N . GLY A 1 150 ? 22.228 4.667 -5.145 1.00 48.22 150 GLY A N 1
ATOM 1131 C CA . GLY A 1 150 ? 22.498 3.759 -6.255 1.00 48.22 150 GLY A CA 1
ATOM 1132 C C . GLY A 1 150 ? 21.202 3.082 -6.690 1.00 48.22 150 GLY A C 1
ATOM 1133 O O . GLY A 1 150 ? 20.475 2.550 -5.855 1.00 48.22 150 GLY A O 1
ATOM 1134 N N . ARG A 1 151 ? 20.898 3.092 -7.994 1.00 59.38 151 ARG A N 1
ATOM 1135 C CA . ARG A 1 151 ? 19.718 2.439 -8.594 1.00 59.38 151 ARG A CA 1
ATOM 1136 C C . ARG A 1 151 ? 19.815 0.914 -8.466 1.00 59.38 151 ARG A C 1
ATOM 1138 O O . ARG A 1 151 ? 20.095 0.229 -9.448 1.00 59.38 151 ARG A O 1
ATOM 1145 N N . SER A 1 152 ? 19.607 0.377 -7.267 1.00 64.44 152 SER A N 1
ATOM 1146 C CA . SER A 1 152 ? 19.373 -1.054 -7.097 1.00 64.44 152 SER A CA 1
ATOM 1147 C C . SER A 1 152 ? 18.157 -1.424 -7.946 1.00 64.44 152 SER A C 1
ATOM 1149 O O . SER A 1 152 ? 17.148 -0.731 -7.868 1.00 64.44 152 SER A O 1
ATOM 1151 N N . PRO A 1 153 ? 18.201 -2.477 -8.776 1.00 73.12 153 PRO A N 1
ATOM 1152 C CA . PRO A 1 153 ? 17.005 -2.946 -9.460 1.00 73.12 153 PRO A CA 1
ATOM 1153 C C . PRO A 1 153 ? 16.039 -3.635 -8.490 1.00 73.12 153 PRO A C 1
ATOM 1155 O O . PRO A 1 153 ? 14.900 -3.881 -8.878 1.00 73.12 153 PRO A O 1
ATOM 1158 N N . LEU A 1 154 ? 16.484 -3.962 -7.270 1.00 80.31 154 LEU A N 1
ATOM 1159 C CA . LEU A 1 154 ? 15.731 -4.691 -6.253 1.00 80.31 154 LEU A CA 1
ATOM 1160 C C . LEU A 1 154 ? 15.012 -3.737 -5.305 1.00 80.31 154 LEU A C 1
ATOM 1162 O O . LEU A 1 154 ? 15.606 -2.766 -4.836 1.00 80.31 154 LEU A O 1
ATOM 1166 N N . GLY A 1 155 ? 13.767 -4.057 -4.974 1.00 86.06 155 GLY A N 1
ATOM 1167 C CA . GLY A 1 155 ? 12.966 -3.270 -4.050 1.00 86.06 155 GLY A CA 1
ATOM 1168 C C . GLY A 1 155 ? 11.847 -4.069 -3.394 1.00 86.06 155 GLY A C 1
ATOM 1169 O O . GLY A 1 155 ? 11.631 -5.243 -3.706 1.00 86.06 155 GLY A O 1
ATOM 1170 N N . THR A 1 156 ? 11.107 -3.392 -2.516 1.00 89.88 156 THR A N 1
ATOM 1171 C CA . THR A 1 156 ? 9.932 -3.945 -1.833 1.00 89.88 156 THR A CA 1
ATOM 1172 C C . THR A 1 156 ? 8.737 -3.011 -2.013 1.00 89.88 156 THR A C 1
ATOM 1174 O O . THR A 1 156 ? 8.807 -1.834 -1.662 1.00 89.88 156 THR A O 1
ATOM 1177 N N . ILE A 1 157 ? 7.638 -3.524 -2.570 1.00 93.31 157 ILE A N 1
ATOM 1178 C CA . ILE A 1 157 ? 6.333 -2.847 -2.590 1.00 93.31 157 ILE A CA 1
ATOM 1179 C C . ILE A 1 157 ? 5.514 -3.365 -1.412 1.00 93.31 157 ILE A C 1
ATOM 1181 O O . ILE A 1 157 ? 5.517 -4.559 -1.117 1.00 93.31 157 ILE A O 1
ATOM 1185 N N . ILE A 1 158 ? 4.788 -2.473 -0.752 1.00 95.62 158 ILE A N 1
ATOM 1186 C CA . ILE A 1 158 ? 3.822 -2.831 0.279 1.00 95.62 158 ILE A CA 1
ATOM 1187 C C . ILE A 1 158 ? 2.446 -2.971 -0.370 1.00 95.62 158 ILE A C 1
ATOM 1189 O O . ILE A 1 158 ? 2.010 -2.082 -1.103 1.00 95.62 158 ILE A O 1
ATOM 1193 N N . VAL A 1 159 ? 1.740 -4.052 -0.058 1.00 97.38 159 VAL A N 1
ATOM 1194 C CA . VAL A 1 159 ? 0.313 -4.208 -0.352 1.00 97.38 159 VAL A CA 1
ATOM 1195 C C . VAL A 1 159 ? -0.474 -3.934 0.927 1.00 97.38 159 VAL A C 1
ATOM 1197 O O . VAL A 1 159 ? -0.202 -4.523 1.978 1.00 97.38 159 VAL A O 1
ATOM 1200 N N . VAL A 1 160 ? -1.438 -3.025 0.836 1.00 97.50 160 VAL A N 1
ATOM 1201 C CA . VAL A 1 160 ? -2.116 -2.406 1.976 1.00 97.50 160 VAL A CA 1
ATOM 1202 C C . VAL A 1 160 ? -3.622 -2.544 1.807 1.00 97.50 160 VAL A C 1
ATOM 1204 O O . VAL A 1 160 ? -4.178 -2.109 0.797 1.00 97.50 160 VAL A O 1
ATOM 1207 N N . ASP A 1 161 ? -4.299 -3.093 2.810 1.00 98.00 161 ASP A N 1
ATOM 1208 C CA . ASP A 1 161 ? -5.751 -2.949 2.905 1.00 98.00 161 ASP A CA 1
ATOM 1209 C C . ASP A 1 161 ? -6.065 -1.563 3.470 1.00 98.00 161 ASP A C 1
ATOM 1211 O O . ASP A 1 161 ? -5.509 -1.149 4.489 1.00 98.00 161 ASP A O 1
ATOM 1215 N N . THR A 1 162 ? -6.954 -0.846 2.792 1.00 97.69 162 THR A N 1
ATOM 1216 C CA . THR A 1 162 ? -7.211 0.572 3.027 1.00 97.69 162 THR A CA 1
ATOM 1217 C C . THR A 1 162 ? -8.704 0.847 3.113 1.00 97.69 162 THR A C 1
ATOM 1219 O O . THR A 1 162 ? -9.439 0.566 2.172 1.00 97.69 162 THR A O 1
ATOM 1222 N N . GLU A 1 163 ? -9.156 1.442 4.212 1.00 97.50 163 GLU A N 1
ATOM 1223 C CA . GLU A 1 163 ? -10.516 1.960 4.368 1.00 97.50 163 GLU A CA 1
ATOM 1224 C C . GLU A 1 163 ? -10.614 3.379 3.810 1.00 97.50 163 GLU A C 1
ATOM 1226 O O . GLU A 1 163 ? -10.151 4.328 4.440 1.00 97.50 163 GLU A O 1
ATOM 1231 N N . LEU A 1 164 ? -11.241 3.553 2.646 1.00 96.00 164 LEU A N 1
ATOM 1232 C CA . LEU A 1 164 ? -11.319 4.865 1.995 1.00 96.00 164 LEU A CA 1
ATOM 1233 C C . LEU A 1 164 ? -12.455 5.750 2.521 1.00 96.00 164 LEU A C 1
ATOM 1235 O O . LEU A 1 164 ? -12.344 6.975 2.462 1.00 96.00 164 LEU A O 1
ATOM 1239 N N . GLY A 1 165 ? -13.525 5.164 3.061 1.00 94.81 165 GLY A N 1
ATOM 1240 C CA . GLY A 1 165 ? -14.687 5.930 3.510 1.00 94.81 165 GLY A CA 1
ATOM 1241 C C . GLY A 1 165 ? -15.348 6.723 2.373 1.00 94.81 165 GLY A C 1
ATOM 1242 O O . GLY A 1 165 ? -15.286 6.346 1.200 1.00 94.81 165 GLY A O 1
ATOM 1243 N N . ASN A 1 166 ? -15.908 7.888 2.709 1.00 94.56 166 ASN A N 1
ATOM 1244 C CA . ASN A 1 166 ? -16.338 8.857 1.701 1.00 94.56 166 ASN A CA 1
ATOM 1245 C C . ASN A 1 166 ? -15.109 9.449 1.003 1.00 94.56 166 ASN A C 1
ATOM 1247 O O . ASN A 1 166 ? -14.308 10.145 1.626 1.00 94.56 166 ASN A O 1
ATOM 1251 N N . THR A 1 167 ? -14.966 9.198 -0.291 1.00 94.25 167 THR A N 1
ATOM 1252 C CA . THR A 1 167 ? -13.777 9.599 -1.049 1.00 94.25 167 THR A CA 1
ATOM 1253 C C . THR A 1 167 ? -14.057 10.868 -1.846 1.00 94.25 167 THR A C 1
ATOM 1255 O O . THR A 1 167 ? -15.043 10.923 -2.578 1.00 94.25 167 THR A O 1
ATOM 1258 N N . ARG A 1 168 ? -13.203 11.889 -1.718 1.00 93.31 168 ARG A N 1
ATOM 1259 C CA . ARG A 1 168 ? -13.286 13.109 -2.531 1.00 93.31 168 ARG A CA 1
ATOM 1260 C C . ARG A 1 168 ? -12.465 12.931 -3.800 1.00 93.31 168 ARG A C 1
ATOM 1262 O O . ARG A 1 168 ? -11.252 12.763 -3.715 1.00 93.31 168 ARG A O 1
ATOM 1269 N N . GLU A 1 169 ? -13.089 13.029 -4.964 1.00 93.12 169 GLU A N 1
ATOM 1270 C CA . GLU A 1 169 ? -12.336 13.113 -6.215 1.00 93.12 169 GLU A CA 1
ATOM 1271 C C . GLU A 1 169 ? -11.694 14.501 -6.362 1.00 93.12 169 GLU A C 1
ATOM 1273 O O . GLU A 1 169 ? -12.349 15.526 -6.151 1.00 93.12 169 GLU A O 1
ATOM 1278 N N . MET A 1 170 ? -10.405 14.545 -6.702 1.00 90.00 170 MET A N 1
ATOM 1279 C CA . MET A 1 170 ? -9.663 15.781 -6.946 1.00 90.00 170 MET A CA 1
ATOM 1280 C C . MET A 1 170 ? -8.763 15.647 -8.170 1.00 90.00 170 MET A C 1
ATOM 1282 O O . MET A 1 170 ? -8.045 14.661 -8.319 1.00 90.00 170 MET A O 1
ATOM 1286 N N . LYS A 1 171 ? -8.771 16.676 -9.020 1.00 85.50 171 LYS A N 1
ATOM 1287 C CA . LYS A 1 171 ? -7.877 16.790 -10.184 1.00 85.50 171 LYS A CA 1
ATOM 1288 C C . LYS A 1 171 ? -6.725 17.755 -9.918 1.00 85.50 171 LYS A C 1
ATOM 1290 O O . LYS A 1 171 ? -5.592 17.476 -10.302 1.00 85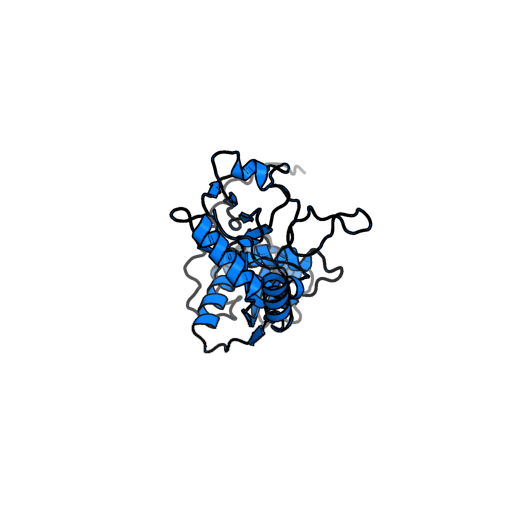.50 171 LYS A O 1
ATOM 1295 N N . ASP A 1 172 ? -7.014 18.845 -9.211 1.00 84.75 172 ASP A N 1
ATOM 1296 C CA . ASP A 1 172 ? -6.042 19.895 -8.923 1.00 84.75 172 ASP A CA 1
ATOM 1297 C C . ASP A 1 172 ? -5.291 19.637 -7.607 1.00 84.75 172 ASP A C 1
ATOM 1299 O O . ASP A 1 172 ? -5.924 19.284 -6.603 1.00 84.75 172 ASP A O 1
ATOM 1303 N N . PRO A 1 173 ? -3.959 19.833 -7.580 1.00 81.69 173 PRO A N 1
ATOM 1304 C CA . PRO A 1 173 ? -3.160 19.796 -6.360 1.00 81.69 173 PRO A CA 1
ATOM 1305 C C . PRO A 1 173 ? -3.682 20.745 -5.273 1.00 81.69 173 PRO A C 1
ATOM 1307 O O . PRO A 1 173 ? -3.914 21.925 -5.528 1.00 81.69 173 PRO A O 1
ATOM 1310 N N . ASP A 1 174 ? -3.763 20.255 -4.038 1.00 83.56 174 ASP A N 1
ATOM 1311 C CA . ASP A 1 174 ? -3.958 21.074 -2.841 1.00 83.56 174 ASP A CA 1
ATOM 1312 C C . ASP A 1 174 ? -2.970 20.654 -1.729 1.00 83.56 174 ASP A C 1
ATOM 1314 O O . ASP A 1 174 ? -3.238 19.741 -0.940 1.00 83.56 174 ASP A O 1
ATOM 1318 N N . PRO A 1 175 ? -1.802 21.316 -1.628 1.00 80.69 175 PRO A N 1
ATOM 1319 C CA . PRO A 1 175 ? -0.752 20.947 -0.679 1.00 80.69 175 PRO A CA 1
ATOM 1320 C C . PRO A 1 175 ? -1.089 21.286 0.784 1.00 80.69 175 PRO A C 1
ATOM 1322 O O . PRO A 1 175 ? -0.272 21.019 1.676 1.00 80.69 175 PRO A O 1
ATOM 1325 N N . LYS A 1 176 ? -2.245 21.915 1.037 1.00 81.75 176 LYS A N 1
ATOM 1326 C CA . LYS A 1 176 ? -2.722 22.287 2.375 1.00 81.75 176 LYS A CA 1
ATOM 1327 C C . LYS A 1 176 ? -3.684 21.259 2.968 1.00 81.75 176 LYS A C 1
ATOM 1329 O O . LYS A 1 176 ? -4.105 21.439 4.105 1.00 81.75 176 LYS A O 1
ATOM 1334 N N . LEU A 1 177 ? -4.023 20.201 2.232 1.00 82.88 177 LEU A N 1
ATOM 1335 C CA . LEU A 1 177 ? -4.893 19.153 2.750 1.00 82.88 177 LEU A CA 1
ATOM 1336 C C . LEU A 1 177 ? -4.246 18.406 3.919 1.00 82.88 177 LEU A C 1
ATOM 1338 O O . LEU A 1 177 ? -3.092 17.976 3.860 1.00 82.88 177 LEU A O 1
ATOM 1342 N N . ASP A 1 178 ? -5.053 18.217 4.953 1.00 83.00 178 ASP A N 1
ATOM 1343 C CA . ASP A 1 178 ? -4.777 17.407 6.129 1.00 83.00 178 ASP A CA 1
ATOM 1344 C C . ASP A 1 178 ? -6.063 16.673 6.560 1.00 83.00 178 ASP A C 1
ATOM 1346 O O . ASP A 1 178 ? -7.150 16.870 5.994 1.00 83.00 178 ASP A O 1
ATOM 1350 N N . ASN A 1 179 ? -5.956 15.823 7.585 1.00 82.88 179 ASN A N 1
ATOM 1351 C CA . ASN A 1 179 ? -7.092 15.041 8.076 1.00 82.88 179 ASN A CA 1
ATOM 1352 C C . ASN A 1 179 ? -8.265 15.928 8.526 1.00 82.88 179 ASN A C 1
ATOM 1354 O O . ASN A 1 179 ? -9.436 15.607 8.302 1.00 82.88 179 ASN A O 1
ATOM 1358 N N . ARG A 1 180 ? -7.955 17.072 9.147 1.00 82.62 180 ARG A N 1
ATOM 1359 C CA . ARG A 1 180 ? -8.956 18.009 9.660 1.00 82.62 180 ARG A CA 1
ATOM 1360 C C . ARG A 1 180 ? -9.733 18.639 8.510 1.00 82.62 180 ARG A C 1
ATOM 1362 O O . ARG A 1 180 ? -10.959 18.661 8.540 1.00 82.62 180 ARG A O 1
ATOM 1369 N N . THR A 1 181 ? -9.035 19.114 7.492 1.00 83.62 181 THR A N 1
ATOM 1370 C CA . THR A 1 181 ? -9.601 19.807 6.337 1.00 83.62 181 THR A CA 1
ATOM 1371 C C . THR A 1 181 ? -10.468 18.862 5.515 1.00 83.62 181 THR A C 1
ATOM 1373 O O . THR A 1 181 ? -11.591 19.220 5.164 1.00 83.62 181 THR A O 1
ATOM 1376 N N . ILE A 1 182 ? -10.018 17.626 5.285 1.00 84.00 182 ILE A N 1
ATOM 1377 C CA . ILE A 1 182 ? -10.805 16.595 4.588 1.00 84.00 182 ILE A CA 1
ATOM 1378 C C . ILE A 1 182 ? -12.055 16.201 5.383 1.00 84.00 182 ILE A C 1
ATOM 1380 O O . ILE A 1 182 ? -13.147 16.136 4.817 1.00 84.00 182 ILE A O 1
ATOM 1384 N N . SER A 1 183 ? -11.924 16.021 6.699 1.00 81.50 183 SER A N 1
ATOM 1385 C CA . SER A 1 183 ? -13.057 15.671 7.562 1.00 81.50 183 SER A CA 1
ATOM 1386 C C . SER A 1 183 ? -14.098 16.795 7.656 1.00 81.50 183 SER A C 1
ATOM 1388 O O . SER A 1 183 ? -15.301 16.525 7.675 1.00 81.50 183 SER A O 1
ATOM 1390 N N . LEU A 1 184 ? -13.658 18.058 7.705 1.00 79.81 184 LEU A N 1
ATOM 1391 C CA . LEU A 1 184 ? -14.540 19.230 7.764 1.00 79.81 184 LEU A CA 1
ATOM 1392 C C . LEU A 1 184 ? -15.202 19.527 6.413 1.00 79.81 184 LEU A C 1
ATOM 1394 O O . LEU A 1 184 ? -16.368 19.920 6.369 1.00 79.81 184 LEU A O 1
ATOM 1398 N N . THR A 1 185 ? -14.492 19.306 5.306 1.00 69.00 185 THR A N 1
ATOM 1399 C CA . THR A 1 185 ? -15.007 19.582 3.962 1.00 69.00 185 THR A CA 1
ATOM 1400 C C . THR A 1 185 ? -15.851 18.401 3.488 1.00 69.00 185 THR A C 1
ATOM 1402 O O . THR A 1 185 ? -15.344 17.425 2.937 1.00 69.00 185 THR A O 1
ATOM 1405 N N . ALA A 1 186 ? -17.164 18.482 3.711 1.00 64.88 186 ALA A N 1
ATOM 1406 C CA . ALA A 1 186 ? -18.152 17.509 3.229 1.00 64.88 186 ALA A CA 1
ATOM 1407 C C . ALA A 1 186 ? -17.999 16.070 3.775 1.00 64.88 186 ALA A C 1
ATOM 1409 O O . ALA A 1 186 ? -18.503 15.118 3.182 1.00 64.88 186 ALA A O 1
ATOM 1410 N N . LYS A 1 187 ? -17.386 15.914 4.960 1.00 84.31 187 LYS A N 1
ATOM 1411 C CA . LYS A 1 187 ? -17.292 14.632 5.688 1.00 84.31 187 LYS A CA 1
ATOM 1412 C C . LYS A 1 187 ? -16.618 13.519 4.872 1.00 84.31 187 LYS A C 1
ATOM 1414 O O . LYS A 1 187 ? -17.041 12.360 4.947 1.00 84.31 187 LYS A O 1
ATOM 1419 N N . HIS A 1 188 ? -15.596 13.876 4.097 1.00 92.69 188 HIS A N 1
ATOM 1420 C CA . HIS A 1 188 ? -14.758 12.916 3.388 1.00 92.69 188 HIS A CA 1
ATOM 1421 C C . HIS A 1 188 ? -13.729 12.281 4.337 1.00 92.69 188 HIS A C 1
ATOM 1423 O O . HIS A 1 188 ? -13.483 12.770 5.438 1.00 92.69 188 HIS A O 1
ATOM 1429 N N . ASN A 1 189 ? -13.147 11.163 3.915 1.00 94.25 189 ASN A N 1
ATOM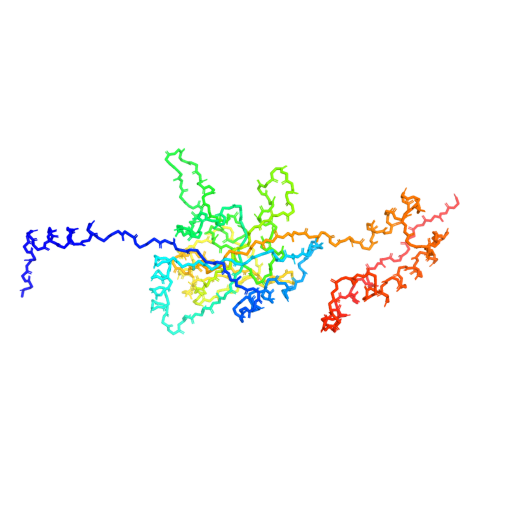 1430 C CA . ASN A 1 189 ? -12.184 10.359 4.674 1.00 94.25 189 ASN A CA 1
ATOM 1431 C C . ASN A 1 189 ? -10.914 10.047 3.873 1.00 94.25 189 ASN A C 1
ATOM 1433 O O . ASN A 1 189 ? -9.919 9.600 4.439 1.00 94.25 189 ASN A O 1
ATOM 1437 N N . SER A 1 190 ? -10.948 10.259 2.562 1.00 94.75 190 SER A N 1
ATOM 1438 C CA . SER A 1 190 ? -9.816 10.072 1.663 1.00 94.75 190 SER A CA 1
ATOM 1439 C C . SER A 1 190 ? -9.981 10.948 0.424 1.00 94.75 190 SER A C 1
ATOM 1441 O O . SER A 1 190 ? -11.051 11.518 0.180 1.00 94.75 190 SER A O 1
ATOM 1443 N N . VAL A 1 191 ? -8.909 11.054 -0.356 1.00 94.00 191 VAL A N 1
ATOM 1444 C CA . VAL A 1 191 ? -8.905 11.704 -1.668 1.00 94.00 191 VAL A CA 1
ATOM 1445 C C . VAL A 1 191 ? -8.563 10.675 -2.737 1.00 94.00 191 VAL A C 1
ATOM 1447 O O . VAL A 1 191 ? -7.719 9.807 -2.520 1.00 94.00 191 VAL A O 1
ATOM 1450 N N . PHE A 1 192 ? -9.218 10.787 -3.886 1.00 94.56 192 PHE A N 1
ATOM 1451 C CA . PHE A 1 192 ? -8.939 10.024 -5.094 1.00 94.56 192 PHE A CA 1
ATOM 1452 C C . PHE A 1 192 ? -8.557 10.977 -6.219 1.00 94.56 192 PHE A C 1
ATOM 1454 O O . PHE A 1 192 ? -9.266 11.942 -6.499 1.00 94.56 192 PHE A O 1
ATOM 1461 N N . CYS A 1 193 ? -7.442 10.688 -6.872 1.00 91.06 193 CYS A N 1
ATOM 1462 C CA . CYS A 1 193 ? -6.954 11.431 -8.018 1.00 91.06 193 CYS A CA 1
ATOM 1463 C C . CYS A 1 193 ? -6.856 10.475 -9.207 1.00 91.06 193 CYS A C 1
ATOM 1465 O O . CYS A 1 193 ? -5.896 9.692 -9.267 1.00 91.06 193 CYS A O 1
ATOM 1467 N N . PRO A 1 194 ? -7.830 10.512 -10.134 1.00 88.00 194 PRO A N 1
ATOM 1468 C CA . PRO A 1 194 ? -7.763 9.711 -11.342 1.00 88.00 194 PRO A CA 1
ATOM 1469 C C . PRO A 1 194 ? -6.620 10.221 -12.217 1.00 88.00 194 PRO A C 1
ATOM 1471 O O . PRO A 1 194 ? -6.466 11.430 -12.419 1.00 88.00 194 PRO A O 1
ATOM 1474 N N . ARG A 1 195 ? -5.811 9.300 -12.738 1.00 77.44 195 ARG A N 1
ATOM 1475 C CA . ARG A 1 195 ? -4.783 9.608 -13.736 1.00 77.44 195 ARG A CA 1
ATOM 1476 C C . ARG A 1 195 ? -4.660 8.484 -14.748 1.00 77.44 195 ARG A C 1
ATOM 1478 O O . ARG A 1 195 ? -4.823 7.312 -14.409 1.00 77.44 195 ARG A O 1
ATOM 1485 N N . ASP A 1 196 ? -4.296 8.846 -15.972 1.00 68.69 196 ASP A N 1
ATOM 1486 C CA . ASP A 1 196 ? -4.116 7.889 -17.065 1.00 68.69 196 ASP A CA 1
ATOM 1487 C C . ASP A 1 196 ? -3.002 6.869 -16.761 1.00 68.69 196 ASP A C 1
ATOM 1489 O O . ASP A 1 196 ? -3.121 5.692 -17.114 1.00 68.69 196 ASP A O 1
ATOM 1493 N N . ASP A 1 197 ? -1.972 7.301 -16.023 1.00 65.56 197 ASP A N 1
ATOM 1494 C CA . ASP A 1 197 ? -0.795 6.526 -15.605 1.00 65.56 197 ASP A CA 1
ATOM 1495 C C . ASP A 1 197 ? -1.004 5.665 -14.346 1.00 65.56 197 ASP A C 1
ATOM 1497 O O . ASP A 1 197 ? -0.080 4.988 -13.885 1.00 65.56 197 ASP A O 1
ATOM 1501 N N . GLY A 1 198 ? -2.208 5.699 -13.776 1.00 70.81 198 GLY A N 1
ATOM 1502 C CA . GLY A 1 198 ? -2.567 4.977 -12.567 1.00 70.81 198 GLY A CA 1
ATOM 1503 C C . GLY A 1 198 ? -3.086 5.899 -11.473 1.00 70.81 198 GLY A C 1
ATOM 1504 O O . GLY A 1 198 ? -2.460 6.894 -11.088 1.00 70.81 198 GLY A O 1
ATOM 1505 N N . ASP A 1 199 ? -4.223 5.500 -10.920 1.00 87.69 199 ASP A N 1
ATOM 1506 C CA . ASP A 1 199 ? -4.912 6.227 -9.870 1.00 87.69 199 ASP A CA 1
ATOM 1507 C C . ASP A 1 199 ? -4.052 6.417 -8.622 1.00 87.69 199 ASP A C 1
ATOM 1509 O O . ASP A 1 199 ? -3.233 5.563 -8.252 1.00 87.69 199 ASP A O 1
ATOM 1513 N N . SER A 1 200 ? -4.273 7.540 -7.944 1.00 89.88 200 SER A N 1
ATOM 1514 C CA . SER A 1 200 ? -3.667 7.841 -6.648 1.00 89.88 200 SER A CA 1
ATOM 1515 C C . SER A 1 200 ? -4.752 8.022 -5.594 1.00 89.88 200 SER A C 1
ATOM 1517 O O . SER A 1 200 ? -5.771 8.661 -5.840 1.00 89.88 200 SER A O 1
ATOM 1519 N N . TYR A 1 201 ? -4.522 7.450 -4.420 1.00 94.12 201 TYR A N 1
ATOM 1520 C CA . TYR A 1 201 ? -5.406 7.531 -3.267 1.00 94.12 201 TYR A CA 1
ATOM 1521 C C . TYR A 1 201 ? -4.623 8.108 -2.097 1.00 94.12 201 TYR A C 1
ATOM 1523 O O . TYR A 1 201 ? -3.480 7.713 -1.863 1.00 94.12 201 TYR A O 1
ATOM 1531 N N . MET A 1 202 ? -5.230 9.024 -1.355 1.00 93.25 202 MET A N 1
ATOM 1532 C CA . MET A 1 202 ? -4.589 9.683 -0.225 1.00 93.25 202 MET A CA 1
ATOM 1533 C C . MET A 1 202 ? -5.433 9.483 1.016 1.00 93.25 202 MET A C 1
ATOM 1535 O O . MET A 1 202 ? -6.639 9.742 1.019 1.00 93.25 202 MET A O 1
ATOM 1539 N N . VAL A 1 203 ? -4.773 9.035 2.077 1.00 93.38 203 VAL A N 1
ATOM 1540 C CA . VAL A 1 203 ? -5.402 8.761 3.364 1.00 93.38 203 VAL A CA 1
ATOM 1541 C C . VAL A 1 203 ? -4.674 9.535 4.452 1.00 93.38 203 VAL A C 1
ATOM 1543 O O . VAL A 1 203 ? -3.444 9.561 4.488 1.00 93.38 203 VAL A O 1
ATOM 1546 N N . TYR A 1 204 ? -5.442 10.180 5.327 1.00 91.06 204 TYR A N 1
ATOM 1547 C CA . TYR A 1 204 ? -4.931 11.126 6.323 1.00 91.06 204 TYR A CA 1
ATOM 1548 C C . TYR A 1 204 ? -5.088 10.617 7.766 1.00 91.06 204 TYR A C 1
ATOM 1550 O O . TYR A 1 204 ? -4.783 11.339 8.709 1.00 91.06 204 TYR A O 1
ATOM 1558 N N . ASP A 1 205 ? -5.548 9.381 7.966 1.00 91.88 205 ASP A N 1
ATOM 1559 C CA . ASP A 1 205 ? -5.521 8.681 9.253 1.00 91.88 205 ASP A CA 1
ATOM 1560 C C . ASP A 1 205 ? -4.821 7.326 9.054 1.00 91.88 205 ASP A C 1
ATOM 1562 O O . ASP A 1 205 ? -5.356 6.464 8.353 1.00 91.88 205 ASP A O 1
ATOM 1566 N N . PRO A 1 206 ? -3.645 7.084 9.662 1.00 92.31 206 PRO A N 1
ATOM 1567 C CA . PRO A 1 206 ? -2.971 5.790 9.576 1.00 92.31 206 PRO A CA 1
ATOM 1568 C C . PRO A 1 206 ? -3.828 4.597 10.013 1.00 92.31 206 PRO A C 1
ATOM 1570 O O . PRO A 1 206 ? -3.610 3.490 9.524 1.00 92.31 206 PRO A O 1
ATOM 1573 N N . ALA A 1 207 ? -4.824 4.796 10.887 1.00 94.00 207 ALA A N 1
ATOM 1574 C CA . ALA A 1 207 ? -5.741 3.734 11.305 1.00 94.00 207 ALA A CA 1
ATOM 1575 C C . ALA A 1 207 ? -6.651 3.233 10.168 1.00 94.00 207 ALA A C 1
ATOM 1577 O O . ALA A 1 207 ? -7.273 2.186 10.299 1.00 94.00 207 ALA A O 1
ATOM 1578 N N . GLN A 1 208 ? -6.731 3.947 9.044 1.00 96.19 208 GLN A N 1
ATOM 1579 C CA . GLN A 1 208 ? -7.418 3.493 7.834 1.00 96.19 208 GLN A CA 1
ATOM 1580 C C . GLN A 1 208 ? -6.571 2.533 6.986 1.00 96.19 208 GLN A C 1
ATOM 1582 O O . GLN A 1 208 ? -7.028 2.125 5.924 1.00 96.19 208 GLN A O 1
ATOM 1587 N N . THR A 1 209 ? -5.357 2.174 7.410 1.00 96.94 209 THR A N 1
ATOM 1588 C CA . THR A 1 209 ? -4.452 1.310 6.640 1.00 96.94 209 THR A CA 1
ATOM 1589 C C . THR A 1 209 ? -3.950 0.135 7.471 1.00 96.94 209 THR A C 1
ATOM 1591 O O . THR A 1 209 ? -3.653 0.288 8.655 1.00 96.94 209 THR A O 1
ATOM 1594 N N . ALA A 1 210 ? -3.811 -1.030 6.841 1.00 97.44 210 ALA A N 1
ATOM 1595 C CA . ALA A 1 210 ? -3.061 -2.153 7.392 1.00 97.44 210 ALA A CA 1
ATOM 1596 C C . ALA A 1 210 ? -2.200 -2.802 6.309 1.00 97.44 210 ALA A C 1
ATOM 1598 O O . ALA A 1 210 ? -2.693 -3.183 5.244 1.00 97.44 210 ALA A O 1
ATOM 1599 N N . VAL A 1 211 ? -0.908 -2.949 6.592 1.00 97.44 211 VAL A N 1
ATOM 1600 C CA . VAL A 1 211 ? 0.011 -3.690 5.731 1.00 97.44 211 VAL A CA 1
ATOM 1601 C C . VAL A 1 211 ? -0.357 -5.168 5.761 1.00 97.44 211 VAL A C 1
ATOM 1603 O O . VAL A 1 211 ? -0.426 -5.773 6.828 1.00 97.44 211 VAL A O 1
ATOM 1606 N N . ARG A 1 212 ? -0.577 -5.745 4.578 1.00 98.06 212 ARG A N 1
ATOM 1607 C CA . ARG A 1 212 ? -0.917 -7.163 4.415 1.00 98.06 212 ARG A CA 1
ATOM 1608 C C . ARG A 1 212 ? 0.208 -7.977 3.819 1.00 98.06 212 ARG A C 1
ATOM 1610 O O . ARG A 1 212 ? 0.395 -9.122 4.218 1.00 98.06 212 ARG A O 1
ATOM 1617 N N . TYR A 1 213 ? 0.952 -7.396 2.881 1.00 98.19 213 TYR A N 1
ATOM 1618 C CA . TYR A 1 213 ? 2.027 -8.110 2.206 1.00 98.19 213 TYR A CA 1
ATOM 1619 C C . TYR A 1 213 ? 3.206 -7.196 1.898 1.00 98.19 213 TYR A C 1
ATOM 1621 O O . TYR A 1 213 ? 3.038 -6.011 1.604 1.00 98.19 213 TYR A O 1
ATOM 1629 N N . LEU A 1 214 ? 4.394 -7.787 1.921 1.00 96.00 214 LEU A N 1
ATOM 1630 C CA . LEU A 1 214 ? 5.613 -7.243 1.346 1.00 96.00 214 LEU A CA 1
ATOM 1631 C C . LEU A 1 214 ? 5.917 -8.028 0.074 1.00 96.00 214 LEU A C 1
ATOM 1633 O O . LEU A 1 214 ? 6.062 -9.249 0.100 1.00 96.00 214 LEU A O 1
ATOM 1637 N N . VAL A 1 215 ? 5.989 -7.326 -1.049 1.00 94.69 215 VAL A N 1
ATOM 1638 C CA . VAL A 1 215 ? 6.283 -7.907 -2.356 1.00 94.69 215 VAL A CA 1
ATOM 1639 C C . VAL A 1 215 ? 7.699 -7.518 -2.731 1.00 94.69 215 VAL A C 1
ATOM 1641 O O . VAL A 1 215 ? 7.970 -6.361 -3.058 1.00 94.69 215 VAL A O 1
ATOM 1644 N N . PHE A 1 216 ? 8.601 -8.490 -2.686 1.00 90.94 216 PHE A N 1
ATOM 1645 C CA . PHE A 1 216 ? 9.973 -8.327 -3.143 1.00 90.94 216 PHE A CA 1
ATOM 1646 C C . PHE A 1 216 ? 9.995 -8.418 -4.659 1.00 90.94 216 PHE A C 1
ATOM 1648 O O . PHE A 1 216 ? 9.432 -9.348 -5.245 1.00 90.94 216 PHE A O 1
ATOM 1655 N N . PHE A 1 217 ? 10.647 -7.466 -5.310 1.00 87.19 217 PHE A N 1
ATOM 1656 C CA . PHE A 1 217 ? 10.654 -7.393 -6.761 1.00 87.19 217 PHE A CA 1
ATOM 1657 C C . PHE A 1 217 ? 11.998 -6.937 -7.309 1.00 87.19 217 PHE A C 1
ATOM 1659 O O . PHE A 1 217 ? 12.817 -6.338 -6.611 1.00 87.19 217 PHE A O 1
ATOM 1666 N N . ARG A 1 218 ? 12.185 -7.187 -8.604 1.00 85.38 218 ARG A N 1
ATOM 1667 C CA . ARG A 1 218 ? 13.202 -6.532 -9.424 1.00 85.38 218 ARG A CA 1
ATOM 1668 C C . ARG A 1 218 ? 12.559 -5.768 -10.571 1.00 85.38 218 ARG A C 1
ATOM 1670 O O . ARG A 1 218 ? 11.595 -6.247 -11.174 1.00 85.38 218 ARG A O 1
ATOM 1677 N N . THR A 1 219 ? 13.118 -4.619 -10.922 1.00 82.00 219 THR A N 1
ATOM 1678 C CA . THR A 1 219 ? 12.726 -3.891 -12.130 1.00 82.00 219 THR A CA 1
ATOM 1679 C C . THR A 1 219 ? 13.537 -4.331 -13.337 1.00 82.00 219 THR A C 1
ATOM 1681 O O . THR A 1 219 ? 14.739 -4.581 -13.257 1.00 82.00 219 THR A O 1
ATOM 1684 N N . THR A 1 220 ? 12.876 -4.381 -14.486 1.00 76.81 220 THR A N 1
ATOM 1685 C CA . THR A 1 220 ? 13.530 -4.426 -15.793 1.00 76.81 220 THR A CA 1
ATOM 1686 C C . THR A 1 220 ? 13.087 -3.199 -16.566 1.00 76.81 220 THR A C 1
ATOM 1688 O O . THR A 1 220 ? 11.889 -2.977 -16.735 1.00 76.81 220 THR A O 1
ATOM 1691 N N . ARG A 1 221 ? 14.037 -2.382 -17.027 1.00 70.44 221 ARG A N 1
ATOM 1692 C CA . ARG A 1 221 ? 13.708 -1.304 -17.960 1.00 70.44 221 ARG A CA 1
ATOM 1693 C C . ARG A 1 221 ? 13.343 -1.926 -19.296 1.00 70.44 221 ARG A C 1
ATOM 1695 O O . ARG A 1 221 ? 14.150 -2.631 -19.895 1.00 70.44 221 ARG A O 1
ATOM 1702 N N . LEU A 1 222 ? 12.134 -1.650 -19.748 1.00 65.44 222 LEU A N 1
ATOM 1703 C CA . LEU A 1 222 ? 11.751 -1.853 -21.126 1.00 65.44 222 LEU A CA 1
ATOM 1704 C C . LEU A 1 222 ? 12.550 -0.834 -21.932 1.00 65.44 222 LEU A C 1
ATOM 1706 O O . LEU A 1 222 ? 12.439 0.375 -21.723 1.00 65.44 222 LEU A O 1
ATOM 1710 N N . ALA A 1 223 ? 13.429 -1.331 -22.795 1.00 57.62 223 ALA A N 1
ATOM 1711 C CA . ALA A 1 223 ? 14.139 -0.473 -23.721 1.00 57.62 223 ALA A CA 1
ATOM 1712 C C . ALA A 1 223 ? 13.091 0.272 -24.558 1.00 57.62 223 ALA A C 1
ATOM 1714 O O . ALA A 1 223 ? 12.186 -0.352 -25.119 1.00 57.62 223 ALA A O 1
ATOM 1715 N N . SER A 1 224 ? 13.176 1.602 -24.617 1.00 55.09 224 SER A N 1
ATOM 1716 C CA . SER A 1 224 ? 12.318 2.329 -25.544 1.00 55.09 224 SER A CA 1
ATOM 1717 C C . SER A 1 224 ? 12.694 1.892 -26.958 1.00 55.09 224 SER A C 1
ATOM 1719 O O . SER A 1 224 ? 13.858 1.591 -27.233 1.00 55.09 224 SER A O 1
ATOM 1721 N N . VAL A 1 225 ? 11.723 1.859 -27.873 1.00 52.53 225 VAL A N 1
ATOM 1722 C CA . VAL A 1 225 ? 11.992 1.560 -29.291 1.00 52.53 225 VAL A CA 1
ATOM 1723 C C . VAL A 1 225 ? 13.142 2.441 -29.802 1.00 52.53 225 VAL A C 1
ATOM 1725 O O . VAL A 1 225 ? 14.038 1.963 -30.487 1.00 52.53 225 VAL A O 1
ATOM 1728 N N . GLU A 1 226 ? 13.203 3.699 -29.363 1.00 49.88 226 GLU A N 1
ATOM 1729 C CA . GLU A 1 226 ? 14.313 4.606 -29.653 1.00 49.88 226 GLU A CA 1
ATOM 1730 C C . GLU A 1 226 ? 15.650 4.207 -29.020 1.00 49.88 226 GLU A C 1
ATOM 1732 O O . GLU A 1 226 ? 16.675 4.377 -29.672 1.00 49.88 226 GLU A O 1
ATOM 1737 N N . SER A 1 227 ? 15.693 3.677 -27.792 1.00 52.81 227 SER A N 1
ATOM 1738 C CA . SER A 1 227 ? 16.956 3.237 -27.184 1.00 52.81 227 SER A CA 1
ATOM 1739 C C . SER A 1 227 ? 17.488 1.966 -27.841 1.00 52.81 227 SER A C 1
ATOM 1741 O O . SER A 1 227 ? 18.697 1.857 -28.034 1.00 52.81 227 SER A O 1
ATOM 1743 N N . VAL A 1 228 ? 16.605 1.036 -28.231 1.00 52.47 228 VAL A N 1
ATOM 1744 C CA . VAL A 1 228 ? 16.975 -0.146 -29.031 1.00 52.47 228 VAL A CA 1
ATOM 1745 C C . VAL A 1 228 ? 17.538 0.305 -30.376 1.00 52.47 228 VAL A C 1
ATOM 1747 O O . VAL A 1 228 ? 18.656 -0.057 -30.731 1.00 52.47 228 VAL A O 1
ATOM 1750 N N . LEU A 1 229 ? 16.820 1.177 -31.087 1.00 49.09 229 LEU A N 1
ATOM 1751 C CA . LEU A 1 229 ? 17.245 1.691 -32.391 1.00 49.09 229 LEU A CA 1
ATOM 1752 C C . LEU A 1 229 ? 18.532 2.532 -32.308 1.00 49.09 229 LEU A C 1
ATOM 1754 O O . LEU A 1 229 ? 19.359 2.487 -33.219 1.00 49.09 229 LEU A O 1
ATOM 1758 N N . ARG A 1 230 ? 18.746 3.270 -31.212 1.00 51.50 230 ARG A N 1
ATOM 1759 C CA . ARG A 1 230 ? 19.983 4.025 -30.965 1.00 51.50 230 ARG A CA 1
ATOM 1760 C C . ARG A 1 230 ? 21.155 3.093 -30.651 1.00 51.50 230 ARG A C 1
ATOM 1762 O O . ARG A 1 230 ? 22.225 3.307 -31.203 1.00 51.50 230 ARG A O 1
ATOM 1769 N N . SER A 1 231 ? 20.945 2.035 -29.865 1.00 48.31 231 SER A N 1
ATOM 1770 C CA . SER A 1 231 ? 21.972 1.019 -29.593 1.00 48.31 231 SER A CA 1
ATOM 1771 C C . SER A 1 231 ? 22.370 0.247 -30.855 1.00 48.31 231 SER A C 1
ATOM 1773 O O . SER A 1 231 ? 23.558 0.022 -31.061 1.00 48.31 231 SER A O 1
ATOM 1775 N N . VAL A 1 232 ? 21.416 -0.061 -31.742 1.00 52.47 232 VAL A N 1
ATOM 1776 C CA . VAL A 1 232 ? 21.687 -0.639 -33.074 1.00 52.47 232 VAL A CA 1
ATOM 1777 C C . VAL A 1 232 ? 22.474 0.334 -33.968 1.00 52.47 232 VAL A C 1
ATOM 1779 O O . VAL A 1 232 ? 23.288 -0.093 -34.783 1.00 52.47 232 VAL A O 1
ATOM 1782 N N . ARG A 1 233 ? 22.275 1.652 -33.816 1.00 48.69 233 ARG A N 1
ATOM 1783 C CA . ARG A 1 233 ? 23.051 2.673 -34.543 1.00 48.69 233 ARG A CA 1
ATOM 1784 C C . ARG A 1 233 ? 24.474 2.856 -34.012 1.00 48.69 233 ARG A C 1
ATOM 1786 O O . ARG A 1 233 ? 25.355 3.135 -34.823 1.00 48.69 233 ARG A O 1
ATOM 1793 N N . THR A 1 234 ? 24.688 2.770 -32.698 1.00 44.75 234 THR A N 1
ATOM 1794 C CA . THR A 1 234 ? 25.983 3.085 -32.066 1.00 44.75 234 THR A CA 1
ATOM 1795 C C . THR A 1 234 ? 26.882 1.871 -31.873 1.00 44.75 234 THR A C 1
ATOM 1797 O O . THR A 1 234 ? 28.092 1.996 -32.023 1.00 44.75 234 THR A O 1
ATOM 1800 N N . ASN A 1 235 ? 26.320 0.700 -31.570 1.00 42.78 235 ASN A N 1
ATOM 1801 C CA . ASN A 1 235 ? 27.087 -0.491 -31.216 1.00 42.78 235 ASN A CA 1
ATOM 1802 C C . ASN A 1 235 ? 27.004 -1.495 -32.358 1.00 42.78 235 ASN A C 1
ATOM 1804 O O . ASN A 1 235 ? 26.220 -2.435 -32.273 1.00 42.78 235 ASN A O 1
ATOM 1808 N N . GLY A 1 236 ? 27.775 -1.255 -33.427 1.00 44.03 236 GLY A N 1
ATOM 1809 C CA . GLY A 1 236 ? 27.908 -2.159 -34.573 1.00 44.03 236 GLY A CA 1
ATOM 1810 C C . GLY A 1 236 ? 27.691 -3.625 -34.184 1.00 44.03 236 GLY A C 1
ATOM 1811 O O . GLY A 1 236 ? 28.272 -4.125 -33.226 1.00 44.03 236 GLY A O 1
ATOM 1812 N N . CYS A 1 237 ? 26.748 -4.243 -34.885 1.00 38.44 237 CYS A N 1
ATOM 1813 C CA . CYS A 1 237 ? 26.143 -5.540 -34.625 1.00 38.44 237 CYS A CA 1
ATOM 1814 C C . CYS A 1 237 ? 27.193 -6.656 -34.453 1.00 38.44 237 CYS A C 1
ATOM 1816 O O . CYS A 1 237 ? 27.529 -7.326 -35.420 1.00 38.44 237 CYS A O 1
ATOM 1818 N N . GLU A 1 238 ? 27.717 -6.866 -33.244 1.00 36.47 238 GLU A N 1
ATOM 1819 C CA . GLU A 1 238 ? 28.662 -7.969 -33.001 1.00 36.47 238 GLU A CA 1
ATOM 1820 C C . GLU A 1 238 ? 28.037 -9.162 -32.274 1.00 36.47 238 GLU A C 1
ATOM 1822 O O . GLU A 1 238 ? 28.612 -10.246 -32.296 1.00 36.47 238 GLU A O 1
ATOM 1827 N N . ARG A 1 239 ? 26.846 -9.031 -31.665 1.00 35.84 239 ARG A N 1
ATOM 1828 C CA . ARG A 1 239 ? 26.190 -10.155 -30.958 1.00 35.84 239 ARG A CA 1
ATOM 1829 C C . ARG A 1 239 ? 24.657 -10.150 -30.996 1.00 35.84 239 ARG A C 1
ATOM 1831 O O . ARG A 1 239 ? 24.019 -10.490 -30.003 1.00 35.84 239 ARG A O 1
ATOM 1838 N N . ALA A 1 240 ? 24.047 -9.788 -32.122 1.00 33.66 240 ALA A N 1
ATOM 1839 C CA . ALA A 1 240 ? 22.661 -10.193 -32.380 1.00 33.66 240 ALA A CA 1
ATOM 1840 C C . ALA A 1 240 ? 22.669 -11.531 -33.145 1.00 33.66 240 ALA A C 1
ATOM 1842 O O . ALA A 1 240 ? 23.538 -11.710 -34.004 1.00 33.66 240 ALA A O 1
ATOM 1843 N N . PRO A 1 241 ? 21.748 -12.475 -32.861 1.00 36.31 241 PRO A N 1
ATOM 1844 C CA . PRO A 1 241 ? 21.589 -13.663 -33.693 1.00 36.31 241 PRO A CA 1
ATOM 1845 C C . PRO A 1 241 ? 21.395 -13.225 -35.149 1.00 36.31 241 PRO A C 1
ATOM 1847 O O . PRO A 1 241 ? 20.714 -12.236 -35.420 1.00 36.31 241 PRO A O 1
ATOM 1850 N N . ALA A 1 242 ? 22.092 -13.918 -36.048 1.00 39.53 242 ALA A N 1
ATOM 1851 C CA . ALA A 1 242 ? 22.274 -13.558 -37.447 1.00 39.53 242 ALA A CA 1
ATOM 1852 C C . ALA A 1 242 ? 20.991 -13.019 -38.115 1.00 39.53 242 ALA A C 1
ATOM 1854 O O . ALA A 1 242 ? 19.926 -13.613 -37.974 1.00 39.53 242 ALA A O 1
ATOM 1855 N N . GLN A 1 243 ? 21.158 -11.949 -38.907 1.00 39.19 243 GLN A N 1
ATOM 1856 C CA . GLN A 1 243 ? 20.173 -11.296 -39.794 1.00 39.19 243 GLN A CA 1
ATOM 1857 C C . GLN A 1 243 ? 19.381 -10.085 -39.260 1.00 39.19 243 GLN A C 1
ATOM 1859 O O . GLN A 1 243 ? 18.187 -9.961 -39.518 1.00 39.19 243 GLN A O 1
ATOM 1864 N N . VAL A 1 244 ? 20.038 -9.098 -38.642 1.00 41.91 244 VAL A N 1
ATOM 1865 C CA . VAL A 1 244 ? 19.497 -7.721 -38.653 1.00 41.91 244 VAL A CA 1
ATOM 1866 C C . VAL A 1 244 ? 20.475 -6.813 -39.393 1.00 41.91 244 VAL A C 1
ATOM 1868 O O . VAL A 1 244 ? 21.475 -6.369 -38.831 1.00 41.91 244 VAL A O 1
ATOM 1871 N N . GLN A 1 245 ? 20.213 -6.581 -40.685 1.00 46.06 245 GLN A N 1
ATOM 1872 C CA . GLN A 1 245 ? 20.942 -5.587 -41.477 1.00 46.06 245 GLN A CA 1
ATOM 1873 C C . GLN A 1 245 ? 20.616 -4.177 -40.970 1.00 46.06 245 GLN A C 1
ATOM 1875 O O . GLN A 1 245 ? 19.475 -3.859 -40.635 1.00 46.06 245 GLN A O 1
ATOM 1880 N N . ARG A 1 246 ? 21.643 -3.328 -40.892 1.00 44.06 246 ARG A N 1
ATOM 1881 C CA . ARG A 1 246 ? 21.511 -1.926 -40.488 1.00 44.06 246 ARG A CA 1
ATOM 1882 C C . ARG A 1 246 ? 20.737 -1.166 -41.579 1.00 44.06 246 ARG A C 1
ATOM 1884 O O . ARG A 1 246 ? 21.195 -1.194 -42.717 1.00 44.06 246 ARG A O 1
ATOM 1891 N N . PRO A 1 247 ? 19.630 -0.469 -41.260 1.00 50.44 247 PRO A N 1
ATOM 1892 C CA . PRO A 1 247 ? 18.902 0.309 -42.259 1.00 50.44 247 PRO A CA 1
ATOM 1893 C C . PRO A 1 247 ? 19.771 1.474 -42.752 1.00 50.44 247 PRO A C 1
ATOM 1895 O O . PRO A 1 247 ? 20.325 2.228 -41.943 1.00 50.44 247 PRO A O 1
ATOM 1898 N N . ALA A 1 248 ? 19.903 1.596 -44.069 1.00 56.41 248 ALA A N 1
ATOM 1899 C CA . ALA A 1 248 ? 20.773 2.543 -44.760 1.00 56.41 248 ALA A CA 1
ATOM 1900 C C . ALA A 1 248 ? 20.145 3.937 -44.907 1.00 56.41 248 ALA A C 1
ATOM 1902 O O . ALA A 1 248 ? 20.860 4.924 -45.074 1.00 56.41 248 ALA A O 1
ATOM 1903 N N . ASN A 1 249 ? 18.817 4.043 -44.815 1.00 64.81 249 ASN A N 1
ATOM 1904 C CA . ASN A 1 249 ? 18.083 5.297 -44.988 1.00 64.81 249 ASN A CA 1
ATOM 1905 C C . ASN A 1 249 ? 16.853 5.398 -44.057 1.00 64.81 249 ASN A C 1
ATOM 1907 O O . ASN A 1 249 ? 16.529 4.488 -43.288 1.00 64.81 249 ASN A O 1
ATOM 1911 N N . ALA A 1 250 ? 16.192 6.561 -44.076 1.00 51.88 250 ALA A N 1
ATOM 1912 C CA . ALA A 1 250 ? 15.051 6.871 -43.209 1.00 51.88 250 ALA A CA 1
ATOM 1913 C C . ALA A 1 250 ? 13.802 6.020 -43.506 1.00 51.88 250 ALA A C 1
ATOM 1915 O O . ALA A 1 250 ? 13.004 5.753 -42.602 1.00 51.88 250 ALA A O 1
ATOM 1916 N N . GLU A 1 251 ? 13.646 5.577 -44.750 1.00 57.03 251 GLU A N 1
ATOM 1917 C CA . GLU A 1 251 ? 12.531 4.745 -45.194 1.00 57.03 251 GLU A CA 1
ATOM 1918 C C . GLU A 1 251 ? 12.700 3.305 -44.696 1.00 57.03 251 GLU A C 1
ATOM 1920 O O . GLU A 1 251 ? 11.811 2.773 -44.033 1.00 57.03 251 GLU A O 1
ATOM 1925 N N . GLU A 1 252 ? 13.896 2.730 -44.847 1.00 48.81 252 GLU A N 1
ATOM 1926 C CA . GLU A 1 252 ? 14.268 1.426 -44.286 1.00 48.81 252 GLU A CA 1
ATOM 1927 C C . GLU A 1 252 ? 14.198 1.413 -42.758 1.00 48.81 252 GLU A C 1
ATOM 1929 O O . GLU A 1 252 ? 13.776 0.429 -42.153 1.00 48.81 252 GLU A O 1
ATOM 1934 N N . PHE A 1 253 ? 14.555 2.522 -42.108 1.00 52.66 253 PHE A N 1
ATOM 1935 C CA . PHE A 1 253 ? 14.389 2.670 -40.665 1.00 52.66 253 PHE A CA 1
ATOM 1936 C C . PHE A 1 253 ? 12.910 2.674 -40.254 1.00 52.66 253 PHE A C 1
ATOM 1938 O O . PHE A 1 253 ? 12.542 2.063 -39.249 1.00 52.66 253 PHE A O 1
ATOM 1945 N N . SER A 1 254 ? 12.053 3.339 -41.032 1.00 55.09 254 SER A N 1
ATOM 1946 C CA . SER A 1 254 ? 10.609 3.389 -40.780 1.00 55.09 254 SER A CA 1
ATOM 1947 C C . SER A 1 254 ? 9.950 2.029 -41.021 1.00 55.09 254 SER A C 1
ATOM 1949 O O . SER A 1 254 ? 9.127 1.599 -40.212 1.00 55.09 254 SER A O 1
ATOM 1951 N N . ALA A 1 255 ? 10.382 1.307 -42.057 1.00 56.72 255 ALA A N 1
ATOM 1952 C CA . ALA A 1 255 ? 9.959 -0.059 -42.343 1.00 56.72 255 ALA A CA 1
ATOM 1953 C C . ALA A 1 255 ? 10.427 -1.048 -41.261 1.00 56.72 255 ALA A C 1
ATOM 1955 O O . ALA A 1 255 ? 9.626 -1.836 -40.762 1.00 56.72 255 ALA A O 1
ATOM 1956 N N . ALA A 1 256 ? 11.685 -0.961 -40.812 1.00 49.81 256 ALA A N 1
ATOM 1957 C CA . ALA A 1 256 ? 12.211 -1.777 -39.716 1.00 49.81 256 ALA A CA 1
ATOM 1958 C C . ALA A 1 256 ? 11.487 -1.495 -38.388 1.00 49.81 256 ALA A C 1
ATOM 1960 O O . ALA A 1 256 ? 11.166 -2.420 -37.642 1.00 49.81 256 ALA A O 1
ATOM 1961 N N . LYS A 1 257 ? 11.164 -0.224 -38.108 1.00 52.12 257 LYS A N 1
ATOM 1962 C CA . LYS A 1 257 ? 10.341 0.179 -36.959 1.00 52.12 257 LYS A CA 1
ATOM 1963 C C . LYS A 1 257 ? 8.933 -0.418 -37.046 1.00 52.12 257 LYS A C 1
ATOM 1965 O O . LYS A 1 257 ? 8.468 -0.989 -36.064 1.00 52.12 257 LYS A O 1
ATOM 1970 N N . ALA A 1 258 ? 8.272 -0.327 -38.200 1.00 58.72 258 ALA A N 1
ATOM 1971 C CA . ALA A 1 258 ? 6.953 -0.923 -38.418 1.00 58.72 258 ALA A CA 1
ATOM 1972 C C . ALA A 1 258 ? 6.982 -2.457 -38.271 1.00 58.72 258 ALA A C 1
ATOM 1974 O O . ALA A 1 258 ? 6.105 -3.030 -37.628 1.00 58.72 258 ALA A O 1
ATOM 1975 N N . HIS A 1 259 ? 8.032 -3.109 -38.776 1.00 53.12 259 HIS A N 1
ATOM 1976 C CA . HIS A 1 259 ? 8.236 -4.552 -38.669 1.00 53.12 259 HIS A CA 1
ATOM 1977 C C . HIS A 1 259 ? 8.469 -5.019 -37.222 1.00 53.12 259 HIS A C 1
ATOM 1979 O O . HIS A 1 259 ? 7.847 -5.981 -36.774 1.00 53.12 259 HIS A O 1
ATOM 1985 N N . LEU A 1 260 ? 9.309 -4.313 -36.454 1.00 47.81 260 LEU A N 1
ATOM 1986 C CA . LEU A 1 260 ? 9.537 -4.592 -35.029 1.00 47.81 260 LEU A CA 1
ATOM 1987 C C . LEU A 1 260 ? 8.281 -4.355 -34.182 1.00 47.81 260 LEU A C 1
ATOM 1989 O O . LEU A 1 260 ? 8.055 -5.074 -33.212 1.00 47.81 260 LEU A O 1
ATOM 1993 N N . LEU A 1 261 ? 7.452 -3.375 -34.553 1.00 52.19 261 LEU A N 1
ATOM 1994 C CA . LEU A 1 261 ? 6.157 -3.133 -33.915 1.00 52.19 261 LEU A CA 1
ATOM 1995 C C . LEU A 1 261 ? 5.136 -4.231 -34.255 1.00 52.19 261 LEU A C 1
ATOM 1997 O O . LEU A 1 261 ? 4.400 -4.649 -33.367 1.00 52.19 261 LEU A O 1
ATOM 2001 N N . GLN A 1 262 ? 5.131 -4.749 -35.489 1.00 48.38 262 GLN A N 1
ATOM 2002 C CA . GLN A 1 262 ? 4.299 -5.893 -35.897 1.00 48.38 262 GLN A CA 1
ATOM 2003 C C . GLN A 1 262 ? 4.736 -7.219 -35.262 1.00 48.38 262 GLN A C 1
ATOM 2005 O O . GLN A 1 262 ? 3.902 -8.080 -35.008 1.00 48.38 262 GLN A O 1
ATOM 2010 N N . ARG A 1 263 ? 6.036 -7.393 -34.996 1.00 43.31 263 ARG A N 1
ATOM 2011 C CA . ARG A 1 263 ? 6.614 -8.597 -34.373 1.00 43.31 263 ARG A CA 1
ATOM 2012 C C . ARG A 1 263 ? 6.975 -8.402 -32.901 1.00 43.31 263 ARG A C 1
ATOM 2014 O O . ARG A 1 263 ? 7.780 -9.155 -32.349 1.00 43.31 263 ARG A O 1
ATOM 2021 N N . ARG A 1 264 ? 6.387 -7.397 -32.245 1.00 43.47 264 ARG A N 1
ATOM 2022 C CA . ARG A 1 264 ? 6.648 -7.071 -30.835 1.00 43.47 264 ARG A CA 1
ATOM 2023 C C . ARG A 1 264 ? 6.451 -8.296 -29.938 1.00 43.47 264 ARG A C 1
ATOM 2025 O O . ARG A 1 264 ? 7.286 -8.569 -29.083 1.00 43.47 264 ARG A O 1
ATOM 2032 N N . ASP A 1 265 ? 5.423 -9.086 -30.220 1.00 41.25 265 ASP A N 1
ATOM 2033 C CA . ASP A 1 265 ? 5.086 -10.298 -29.472 1.00 41.25 265 ASP A CA 1
ATOM 2034 C C . ASP A 1 265 ? 5.959 -11.512 -29.838 1.00 41.25 265 ASP A C 1
ATOM 2036 O O . ASP A 1 265 ? 5.677 -12.603 -29.372 1.00 41.25 265 ASP A O 1
ATOM 2040 N N . GLN A 1 266 ? 6.997 -11.364 -30.671 1.00 36.59 266 GLN A N 1
ATOM 2041 C CA . GLN A 1 266 ? 7.998 -12.405 -30.965 1.00 36.59 266 GLN A CA 1
ATOM 2042 C C . GLN A 1 266 ? 9.383 -12.037 -30.413 1.00 36.59 266 GLN A C 1
ATOM 2044 O O . GLN A 1 266 ? 10.093 -12.902 -29.910 1.00 36.59 266 GLN A O 1
ATOM 2049 N N . TYR A 1 267 ? 9.761 -10.754 -30.449 1.00 37.12 267 TYR A N 1
ATOM 2050 C CA . TYR A 1 267 ? 11.064 -10.286 -29.949 1.00 37.12 267 TYR A CA 1
ATOM 2051 C C . TYR A 1 267 ? 11.069 -9.923 -28.457 1.00 37.12 267 TYR 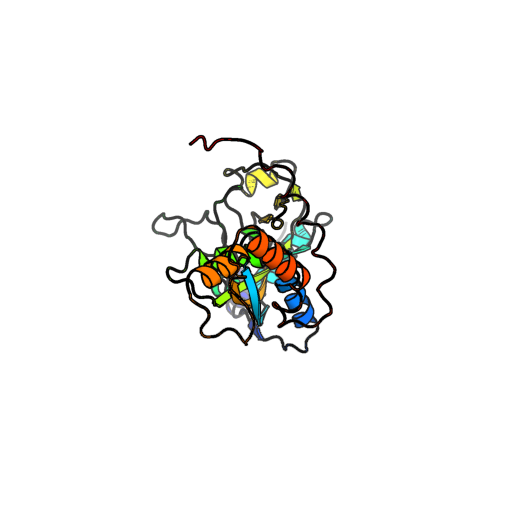A C 1
ATOM 2053 O O . TYR A 1 267 ? 12.131 -9.900 -27.840 1.00 37.12 267 TYR A O 1
ATOM 2061 N N . PHE A 1 268 ? 9.900 -9.668 -27.860 1.00 40.41 268 PHE A N 1
ATOM 2062 C CA . PHE A 1 268 ? 9.756 -9.395 -26.424 1.00 40.41 268 PHE A CA 1
ATOM 2063 C C . PHE A 1 268 ? 9.259 -10.612 -25.623 1.00 40.41 268 PHE A C 1
ATOM 2065 O O . PHE A 1 268 ? 8.831 -10.479 -24.473 1.00 40.41 268 PHE A O 1
ATOM 2072 N N . VAL A 1 269 ? 9.354 -11.816 -26.199 1.00 33.50 269 VAL A N 1
ATOM 2073 C CA . VAL A 1 269 ? 8.940 -13.062 -25.545 1.00 33.50 269 VAL A CA 1
ATOM 2074 C C . VAL A 1 269 ? 10.057 -13.606 -24.671 1.00 33.50 269 VAL A C 1
ATOM 2076 O O . VAL A 1 269 ? 10.894 -14.402 -25.079 1.00 33.50 269 VAL A O 1
ATOM 2079 N N . ALA A 1 270 ? 9.977 -13.240 -23.402 1.00 29.95 270 ALA A N 1
ATOM 2080 C CA . ALA A 1 270 ? 9.849 -14.274 -22.389 1.00 29.95 270 ALA A CA 1
ATOM 2081 C C . ALA A 1 270 ? 8.543 -14.003 -21.628 1.00 29.95 270 ALA A C 1
ATOM 2083 O O . ALA A 1 270 ? 8.558 -13.411 -20.550 1.00 29.95 270 ALA A O 1
ATOM 2084 N N . LEU A 1 271 ? 7.403 -14.359 -22.234 1.00 33.41 271 LEU A N 1
ATOM 2085 C CA . LEU A 1 271 ? 6.103 -14.457 -21.563 1.00 33.41 271 LEU A CA 1
ATOM 2086 C C . LEU A 1 271 ? 5.186 -15.489 -22.260 1.00 33.41 271 LEU A C 1
ATOM 2088 O O . LEU A 1 271 ? 5.235 -15.591 -23.484 1.00 33.41 271 LEU A O 1
ATOM 2092 N N . PRO A 1 272 ? 4.342 -16.232 -21.515 1.00 33.19 272 PRO A N 1
ATOM 2093 C CA . PRO A 1 272 ? 3.338 -17.142 -22.069 1.00 33.19 272 PRO A CA 1
ATOM 2094 C C . PRO A 1 272 ? 2.254 -16.388 -22.852 1.00 33.19 272 PRO A C 1
ATOM 2096 O O . PRO A 1 272 ? 1.829 -15.304 -22.463 1.00 33.19 272 PRO A O 1
ATOM 2099 N N . ALA A 1 273 ? 1.775 -17.007 -23.930 1.00 30.86 273 ALA A N 1
ATOM 2100 C CA . ALA A 1 273 ? 0.959 -16.430 -25.004 1.00 30.86 273 ALA A CA 1
ATOM 2101 C C . ALA A 1 273 ? -0.452 -15.903 -24.633 1.00 30.86 273 ALA A C 1
ATOM 2103 O O . ALA A 1 273 ? -1.219 -15.557 -25.526 1.00 30.86 273 ALA A O 1
ATOM 2104 N N . ALA A 1 274 ? -0.826 -15.832 -23.353 1.00 31.36 274 ALA A N 1
ATOM 2105 C CA . ALA A 1 274 ? -2.200 -15.530 -22.938 1.00 31.36 274 ALA A CA 1
ATOM 2106 C C . ALA A 1 274 ? -2.509 -14.033 -22.714 1.00 31.36 274 ALA A C 1
ATOM 2108 O O . ALA A 1 274 ? -3.675 -13.683 -22.575 1.00 31.36 274 ALA A O 1
ATOM 2109 N N . GLU A 1 275 ? -1.513 -13.138 -22.697 1.00 40.25 275 GLU A N 1
ATOM 2110 C CA . GLU A 1 275 ? -1.701 -11.749 -22.218 1.00 40.25 275 GLU A CA 1
ATOM 2111 C C . GLU A 1 275 ? -1.524 -10.650 -23.292 1.00 40.25 275 GLU A C 1
ATOM 2113 O O . GLU A 1 275 ? -1.541 -9.462 -22.979 1.00 40.25 275 GLU A O 1
ATOM 2118 N N . CYS A 1 276 ? -1.391 -10.994 -24.578 1.00 33.34 276 CYS A N 1
ATOM 2119 C CA . CYS A 1 276 ? -1.088 -10.003 -25.627 1.00 33.34 276 CYS A CA 1
ATOM 2120 C C . CYS A 1 276 ? -2.292 -9.190 -26.159 1.00 33.34 276 CYS A C 1
ATOM 2122 O O . CYS A 1 276 ? -2.087 -8.265 -26.945 1.00 33.34 276 CYS A O 1
ATOM 2124 N N . TYR A 1 277 ? -3.534 -9.476 -25.753 1.00 32.25 277 TYR A N 1
ATOM 2125 C CA . TYR A 1 277 ? -4.715 -8.986 -26.486 1.00 32.25 277 TYR A CA 1
ATOM 2126 C C . TYR A 1 277 ? -5.271 -7.598 -26.099 1.00 32.25 277 TYR A C 1
ATOM 2128 O O . TYR A 1 277 ? -6.035 -7.041 -26.882 1.00 32.25 277 TYR A O 1
ATOM 2136 N N . GLU A 1 278 ? -4.875 -6.966 -24.985 1.00 36.34 278 GLU A N 1
ATOM 2137 C CA . GLU A 1 278 ? -5.538 -5.718 -24.527 1.00 36.34 278 GLU A CA 1
ATOM 2138 C C . GLU A 1 278 ? -4.784 -4.392 -24.780 1.00 36.34 278 GLU A C 1
ATOM 2140 O O . GLU A 1 278 ? -5.293 -3.318 -24.461 1.00 36.34 278 GLU A O 1
ATOM 2145 N N . HIS A 1 279 ? -3.604 -4.397 -25.410 1.00 39.97 279 HIS A N 1
ATOM 2146 C CA . HIS A 1 279 ? -2.737 -3.200 -25.472 1.00 39.97 279 HIS A CA 1
ATOM 2147 C C . HIS A 1 279 ? -2.593 -2.509 -26.840 1.00 39.97 279 HIS A C 1
ATOM 2149 O O . HIS A 1 279 ? -1.640 -1.756 -27.053 1.00 39.97 279 HIS A O 1
ATOM 2155 N N . LEU A 1 280 ? -3.529 -2.710 -27.772 1.00 34.22 280 LEU A N 1
ATOM 2156 C CA . LEU A 1 280 ? -3.459 -2.094 -29.109 1.00 34.22 280 LEU A CA 1
ATOM 2157 C C . LEU A 1 280 ? -4.231 -0.769 -29.263 1.00 34.22 280 LEU A C 1
ATOM 2159 O O . LEU A 1 280 ? -4.086 -0.110 -30.289 1.00 34.22 280 LEU A O 1
ATOM 2163 N N . SER A 1 281 ? -4.991 -0.310 -28.263 1.00 33.94 281 SER A N 1
ATOM 2164 C CA . SER A 1 281 ? -5.818 0.906 -28.398 1.00 33.94 281 SER A CA 1
ATOM 2165 C C . SER A 1 281 ? -5.111 2.225 -28.041 1.00 33.94 281 SER A C 1
ATOM 2167 O O . SER A 1 281 ? -5.567 3.286 -28.461 1.00 33.94 281 SER A O 1
ATOM 2169 N N . THR A 1 282 ? -3.979 2.203 -27.326 1.00 35.16 282 THR A N 1
ATOM 2170 C CA . THR A 1 282 ? -3.349 3.433 -26.786 1.00 35.16 282 THR A CA 1
ATOM 2171 C C . THR A 1 282 ? -2.234 4.019 -27.666 1.00 35.16 282 THR A C 1
ATOM 2173 O O . THR A 1 282 ? -1.796 5.142 -27.441 1.00 35.16 282 THR A O 1
ATOM 2176 N N . ILE A 1 283 ? -1.782 3.316 -28.712 1.00 32.91 283 ILE A N 1
ATOM 2177 C CA . ILE A 1 283 ? -0.678 3.789 -29.577 1.00 32.91 283 ILE A CA 1
ATOM 2178 C C . ILE A 1 283 ? -1.182 4.664 -30.748 1.00 32.91 283 ILE A C 1
ATOM 2180 O O . ILE A 1 283 ? -0.413 5.410 -31.352 1.00 32.91 283 ILE A O 1
ATOM 2184 N N . SER A 1 284 ? -2.489 4.683 -31.016 1.00 28.03 284 SER A N 1
ATOM 2185 C CA . SER A 1 284 ? -3.084 5.382 -32.168 1.00 28.03 284 SER A CA 1
ATOM 2186 C C . SER A 1 284 ? -3.206 6.909 -32.024 1.00 28.03 284 SER A C 1
ATOM 2188 O O . SER A 1 284 ? -3.546 7.584 -32.995 1.00 28.03 284 SER A O 1
ATOM 2190 N N . VAL A 1 285 ? -2.941 7.483 -30.844 1.00 27.41 285 VAL A N 1
ATOM 2191 C CA . VAL A 1 285 ? -3.233 8.907 -30.566 1.00 27.41 285 VAL A CA 1
ATOM 2192 C C . VAL A 1 285 ? -2.044 9.840 -30.842 1.00 27.41 285 VAL A C 1
ATOM 2194 O O . VAL A 1 285 ? -2.244 11.025 -31.096 1.00 27.41 285 VAL A O 1
ATOM 2197 N N . PHE A 1 286 ? -0.809 9.335 -30.912 1.00 27.50 286 PHE A N 1
ATOM 2198 C CA . PHE A 1 286 ? 0.373 10.206 -31.029 1.00 27.50 286 PHE A CA 1
ATOM 2199 C C . PHE A 1 286 ? 0.809 10.556 -32.464 1.00 27.50 286 PHE A C 1
ATOM 2201 O O . PHE A 1 286 ? 1.728 11.349 -32.648 1.00 27.50 286 PHE A O 1
ATOM 2208 N N . CYS A 1 287 ? 0.140 10.031 -33.497 1.00 29.53 287 CYS A N 1
ATOM 2209 C CA . CYS A 1 287 ? 0.512 10.284 -34.898 1.00 29.53 287 CYS A CA 1
ATOM 2210 C C . CYS A 1 287 ? -0.293 11.392 -35.602 1.00 29.53 287 CYS A C 1
ATOM 2212 O O . CYS A 1 287 ? -0.107 11.578 -36.801 1.00 29.53 287 CYS A O 1
ATOM 2214 N N . ARG A 1 288 ? -1.172 12.139 -34.913 1.00 32.25 288 ARG A N 1
ATOM 2215 C CA . ARG A 1 288 ? -2.005 13.173 -35.569 1.00 32.25 288 ARG A CA 1
ATOM 2216 C C . ARG A 1 288 ? -1.534 14.623 -35.428 1.00 32.25 288 ARG A C 1
ATOM 2218 O O . ARG A 1 288 ? -2.036 15.453 -36.170 1.00 32.25 288 ARG A O 1
ATOM 2225 N N . ASN A 1 289 ? -0.555 14.932 -34.572 1.00 31.25 289 ASN A N 1
ATOM 2226 C CA . ASN A 1 289 ? -0.151 16.323 -34.298 1.00 31.25 289 ASN A CA 1
ATOM 2227 C C . ASN A 1 289 ? 1.357 16.586 -34.471 1.00 31.25 289 ASN A C 1
ATOM 2229 O O . ASN A 1 289 ? 1.971 17.230 -33.623 1.00 31.25 289 ASN A O 1
ATOM 2233 N N . TRP A 1 290 ? 1.968 16.115 -35.563 1.00 28.34 290 TRP A N 1
ATOM 2234 C CA . TRP A 1 290 ? 3.288 16.623 -35.960 1.00 28.34 290 TRP A CA 1
ATOM 2235 C C . TRP A 1 290 ? 3.119 17.701 -37.041 1.00 28.34 290 TRP A C 1
ATOM 2237 O O . TRP A 1 290 ? 2.574 17.388 -38.101 1.00 28.34 290 TRP A O 1
ATOM 2247 N N . PRO A 1 291 ? 3.538 18.958 -36.807 1.00 32.97 291 PRO A N 1
ATOM 2248 C CA . PRO A 1 291 ? 3.391 20.011 -37.797 1.00 32.97 291 PRO A CA 1
ATOM 2249 C C . PRO A 1 291 ? 4.332 19.780 -38.984 1.00 32.97 291 PRO A C 1
ATOM 2251 O O . PRO A 1 291 ? 5.529 19.526 -38.841 1.00 32.97 291 PRO A O 1
ATOM 2254 N N . SER A 1 292 ? 3.735 19.856 -40.166 1.00 34.81 292 SER A N 1
ATOM 2255 C CA . SER A 1 292 ? 4.351 19.894 -41.486 1.00 34.81 292 SER A CA 1
ATOM 2256 C C . SER A 1 292 ? 4.971 21.269 -41.791 1.00 34.81 292 SER A C 1
ATOM 2258 O O . SER A 1 292 ? 4.370 22.281 -41.437 1.00 34.81 292 SER A O 1
ATOM 2260 N N . HIS A 1 293 ? 6.079 21.269 -42.556 1.00 32.00 293 HIS A N 1
ATOM 2261 C CA . HIS A 1 293 ? 6.837 22.418 -43.115 1.00 32.00 293 HIS A CA 1
ATOM 2262 C C . HIS A 1 293 ? 7.690 23.189 -42.088 1.00 32.00 293 HIS A C 1
ATOM 2264 O O . HIS A 1 293 ? 7.281 23.357 -40.951 1.00 32.00 293 HIS A O 1
ATOM 2270 N N . SER A 1 294 ? 8.896 23.709 -42.336 1.00 31.12 294 SER A N 1
ATOM 2271 C CA . SER A 1 294 ? 9.774 24.009 -43.494 1.00 31.12 294 SER A CA 1
ATOM 2272 C C . SER A 1 294 ? 11.081 24.545 -42.841 1.00 31.12 294 SER A C 1
ATOM 2274 O O . SER A 1 294 ? 10.999 25.079 -41.743 1.00 31.12 294 SER A O 1
ATOM 2276 N N . ALA A 1 295 ? 12.320 24.459 -43.325 1.00 27.80 295 ALA A N 1
ATOM 2277 C CA . ALA A 1 295 ? 12.871 24.729 -44.640 1.00 27.80 295 ALA A CA 1
ATOM 2278 C C . ALA A 1 295 ? 14.350 24.276 -44.658 1.00 27.80 295 ALA A C 1
ATOM 2280 O O . ALA A 1 295 ? 15.083 24.533 -43.707 1.00 27.80 295 ALA A O 1
ATOM 2281 N N . VAL A 1 296 ? 14.801 23.693 -45.768 1.00 26.98 296 VAL A N 1
ATOM 2282 C CA . VAL A 1 296 ? 16.200 23.776 -46.208 1.00 26.98 296 VAL A CA 1
ATOM 2283 C C . VAL A 1 296 ? 16.131 24.307 -47.637 1.00 26.98 296 VAL A C 1
ATOM 2285 O O . VAL A 1 296 ? 15.577 23.649 -48.515 1.00 26.98 296 VAL A O 1
ATOM 2288 N N . ARG A 1 297 ? 16.597 25.541 -47.845 1.00 36.22 297 ARG A N 1
ATOM 2289 C CA . ARG A 1 297 ? 16.963 26.066 -49.165 1.00 36.22 297 ARG A CA 1
ATOM 2290 C C . ARG A 1 297 ? 18.489 26.099 -49.212 1.00 36.22 297 ARG A C 1
ATOM 2292 O O . ARG A 1 297 ? 19.064 26.676 -48.298 1.00 36.22 297 ARG A O 1
ATOM 2299 N N . ASN A 1 298 ? 19.017 25.478 -50.271 1.00 35.66 298 ASN A N 1
ATOM 2300 C CA . ASN A 1 298 ? 20.370 25.506 -50.846 1.00 35.66 298 ASN A CA 1
ATOM 2301 C C . ASN A 1 298 ? 21.553 25.682 -49.894 1.00 35.66 298 ASN A C 1
ATOM 2303 O O . ASN A 1 298 ? 21.799 26.827 -49.461 1.00 35.66 298 ASN A O 1
#

Foldseek 3Di:
DDDDDDPVVVVVVVVVVVPDDDDFKDKDWDDCPDPVVVVVCCLAQVFPAFPQQKGKDFPTKMFIDDPVLVVLQVVVQVVLDVQWDKDKWKAAAQCQVVCSGPNADWQPDQDVVRHRDPPHAFDLDLAATWRKTWSYNNVRHVNNQVPPPDRAQKGKMWIKIFTFGAEAEDAGGDSPDAQVCQCPPVRGAKYWYDDPRTIMITGHDRSRIHTTMITIIGMDRRQDLVNVLVCCVPPPPPDDPPDDDNQPDPVSVVVVSVVCVVCVVPVVDPDDPPPPPPPPPPPPPPPPDDDDDDDDDD

Sequence (298 aa):
PAKRPTMEAVLLRLTALAGTQAPKTTFSMLSPSDAEYAELHRLVVGGRLAEHGIRINVLGIQKVDNPVQNAALEASTKRLGSRSSRRRLLHGTANAEEVAKTRFRLPETKNDSGEYVRAGTALRLQHGAAIYLTSAASKAAQFVFASSEGRSPLGTIIVVDTELGNTREMKDPDPKLDNRTISLTAKHNSVFCPRDDGDSYMVYDPAQTAVRYLVFFRTTRLASVESVLRSVRTNGCERAPAQVQRPANAEEFSAAKAHLLQRRDQYFVALPAAECYEHLSTISVFCRNWPSHSAVRN